Protein 8QU9 (pdb70)

Radius of gyration: 18.29 Å; Cα contacts (8 Å, |Δi|>4): 223; chains: 2; bounding box: 45×41×49 Å

Sequence (188 aa):
TSQVRQNYHQDSEAAINRQINLELYASYVYLSMSYYFDRDDVALKNFAKYFLHQSHEEREHAEKLMKLQNQRGGRIFLQDIKKPDCDDWESGLNAMECALHLEKNVNQSLLELHKLATDKNDPHLCDFIETHYLNEQVKAIKELGDHVTNLRKMGAPESGLAEYLFDKHTLGDSFQVIKNSPLSEWLI

Organism: Homo sapiens (NCBI:txid9606)

Foldseek 3Di:
DFPQADLADPVLLVLLLVLLLLLLLLLLLLQLQLVLCVDPVNVLNLSNVVSNVVSVVSNVVSVVSVVVCVNNPHDHDHDDNDHDPDNHAPHSLSSLVVNLVSLVVSLVSLVVSLVVCVVSVNVVSNVVCVPPPNVVSVVSNVVSVVLNVQQVVVPPPVDPVSRRVCSPPPSD/DVVVVVVVDDVVVVDD

Secondary structure (DSSP, 8-state):
--TT--S--HHHHHHHHHHHHHHHHHHHHHHHHHTTTTSTTT--HHHHHHHHHHHHHHHHHHHHHHHHHHHTT--------PPPS-S--SSHHHHHHHHHHHHHHHHHHHHHHHHHHHHTT-HHHHHHHIIIIIHHHHHHHHHHHHHHHHHHHHTTTT-HHHHHHIIIII--/-HHHHHHTS-GGGS--

GO terms:
  GO:0044754 autolysosome (C, IDA)
  GO:0005506 iron ion binding (F, TAS)
  GO:0070288 ferritin complex (C, TAS)
  GO:0006879 intracellular iron ion homeostasis (P, TAS)
  GO:0005515 protein binding (F, IPI)
  GO:1904724 tertiary granule lumen (C, TAS)
  GO:1904813 ficolin-1-rich granule lumen (C, TAS)
  GO:0005576 extracellular region (C, TAS)
  GO:0005829 cytosol (C, TAS)
  GO:0042802 identical protein binding (F, IPI)
  GO:0005829 cytosol (C, IDA)
  GO:0140315 iron ion sequestering activity (F, IDA)
  GO:0044754 autolysosome (C, IPI)
  GO:0048147 negative regulation of fibroblast proliferation (P, IDA)
  GO:0005737 cytoplasm (C, EXP)
  GO:0005764 lysosome (C, EXP)
  GO:0008198 ferrous iron binding (F, IMP)
  GO:0070062 extracellular exosome (C, HDA)
  GO:0005634 nucleus (C, HDA)
  GO:0004322 ferroxidase activity (F, IMP)

B-factor: mean 35.78, std 10.35, range [15.33, 87.11]

Solvent-accessible surface area: 9942 Å² total; per-residue (Å²): 177,25,178,86,67,148,87,17,88,110,43,0,11,0,6,0,1,48,6,1,8,3,2,40,6,0,14,90,11,1,70,36,0,3,129,22,0,71,100,138,100,35,60,20,116,31,0,11,110,26,0,57,108,24,8,85,60,5,88,92,21,1,88,65,0,50,131,3,0,82,100,23,2,0,124,48,62,103,77,121,77,79,145,16,78,46,127,72,5,135,20,1,11,37,0,0,54,44,0,40,123,14,4,120,29,2,25,82,6,1,82,72,6,38,134,36,0,71,83,69,113,3,96,94,0,18,85,22,0,77,72,70,1,38,81,39,2,93,146,23,32,128,76,5,26,58,20,4,57,65,0,141,160,84,32,8,76,167,37,56,118,4,13,110,65,0,2,92,143,63,16,69,136,12,9,65,84,7,26,112,16,80,47,94,92,4,50,141

InterPro domains:
  IPR001519 Ferritin [PTHR11431] (5-179)
  IPR008331 Ferritin/DPS domain [PF00210] (19-159)
  IPR009040 Ferritin-like diiron domain [PS50905] (11-160)
  IPR009078 Ferritin-like superfamily [SSF47240] (2-177)
  IPR012347 Ferritin-like [G3DSA:1.20.1260.10] (1-183)
  IPR014034 Ferritin, conserved site [PS00204] (127-147)
  IPR014034 Ferritin, conserved site [PS00540] (62-80)

Nearest PDB structures (foldseek):
  8qu9-assembly1_A  TM=1.006E+00  e=7.090E-25  Homo sapiens
  6wyh-assembly1_D-5  TM=1.002E+00  e=4.559E-24  Homo sapiens
  6wyh-assembly1_D-2  TM=1.002E+00  e=7.439E-24  Homo sapiens
  2iu2-assembly1_A  TM=1.002E+00  e=1.275E-23  Homo sapiens
  8j9l-assembly1_L-2  TM=9.991E-01  e=1.710E-23  Homo sapiens

Structure (mmCIF, N/CA/C/O backbone):
data_8QU9
#
_entry.id   8QU9
#
_cell.length_a   1.00
_cell.length_b   1.00
_cell.length_c   1.00
_cell.angle_alpha   90.00
_cell.angle_beta   90.00
_cell.angle_gamma   90.00
#
_symmetry.space_group_name_H-M   'P 1'
#
loop_
_entity.id
_entity.type
_entity.pdbx_description
1 polymer 'Ferritin heavy chain'
2 polymer 'NCOA4 (Nuclear Receptor Coactivator 4)'
3 non-polymer 'FE (III) ION'
4 water water
#
loop_
_atom_site.group_PDB
_atom_site.id
_atom_site.type_symbol
_atom_site.label_atom_id
_atom_site.label_alt_id
_atom_site.label_comp_id
_atom_site.label_asym_id
_atom_site.label_entity_id
_atom_site.label_seq_id
_atom_site.pdbx_PDB_ins_code
_atom_site.Cartn_x
_atom_site.Cartn_y
_atom_site.Cartn_z
_atom_site.occupancy
_atom_site.B_iso_or_equiv
_atom_site.auth_seq_id
_atom_site.auth_comp_id
_atom_site.auth_asym_id
_atom_site.auth_atom_id
_atom_site.pdbx_PDB_model_num
ATOM 1 N N . THR A 1 1 ? 93.390 89.420 168.462 1.00 43.69 6 THR A N 1
ATOM 2 C CA . THR A 1 1 ? 94.510 90.039 169.162 1.00 51.99 6 THR A CA 1
ATOM 3 C C . THR A 1 1 ? 95.127 91.152 168.322 1.00 50.81 6 THR A C 1
ATOM 4 O O . THR A 1 1 ? 95.489 92.207 168.843 1.00 48.66 6 THR A O 1
ATOM 8 N N . SER A 1 2 ? 95.241 90.911 167.019 1.00 40.33 7 SER A N 1
ATOM 9 C CA . SER A 1 2 ? 95.763 91.926 166.116 1.00 38.49 7 SER A CA 1
ATOM 10 C C . SER A 1 2 ? 94.727 93.022 165.903 1.00 37.92 7 SER A C 1
ATOM 11 O O . SER A 1 2 ? 93.520 92.768 165.912 1.00 37.91 7 SER A O 1
ATOM 14 N N . GLN A 1 3 ? 95.206 94.254 165.717 1.00 36.64 8 GLN A N 1
ATOM 15 C CA . GLN A 1 3 ? 94.290 95.381 165.567 1.00 30.91 8 GLN A CA 1
ATOM 16 C C . GLN A 1 3 ? 93.539 95.331 164.243 1.00 28.74 8 GLN A C 1
ATOM 17 O O . GLN A 1 3 ? 92.463 95.926 164.122 1.00 34.03 8 GLN A O 1
ATOM 23 N N . VAL A 1 4 ? 94.083 94.635 163.245 1.00 26.67 9 VAL A N 1
ATOM 24 C CA . VAL A 1 4 ? 93.465 94.559 161.928 1.00 28.46 9 VAL A CA 1
ATOM 25 C C . VAL A 1 4 ? 92.750 93.231 161.709 1.00 33.23 9 VAL A C 1
ATOM 26 O O . VAL A 1 4 ? 92.254 92.974 160.609 1.00 37.97 9 VAL A O 1
ATOM 30 N N . ARG A 1 5 ? 92.675 92.384 162.732 1.00 32.17 10 ARG A N 1
ATOM 31 C CA . ARG A 1 5 ? 92.067 91.065 162.600 1.00 33.25 10 ARG A CA 1
ATOM 32 C C . ARG A 1 5 ? 90.552 91.207 162.671 1.00 38.57 10 ARG A C 1
ATOM 33 O O . ARG A 1 5 ? 90.017 91.790 163.620 1.00 38.20 10 ARG A O 1
ATOM 41 N N . GLN A 1 6 ? 89.863 90.673 161.666 1.00 38.40 11 GLN A N 1
ATOM 42 C CA . GLN A 1 6 ? 88.410 90.690 161.609 1.00 31.35 11 GLN A CA 1
ATOM 43 C C . GLN A 1 6 ? 87.943 89.523 160.757 1.00 35.81 11 GLN A C 1
ATOM 44 O O . GLN A 1 6 ? 88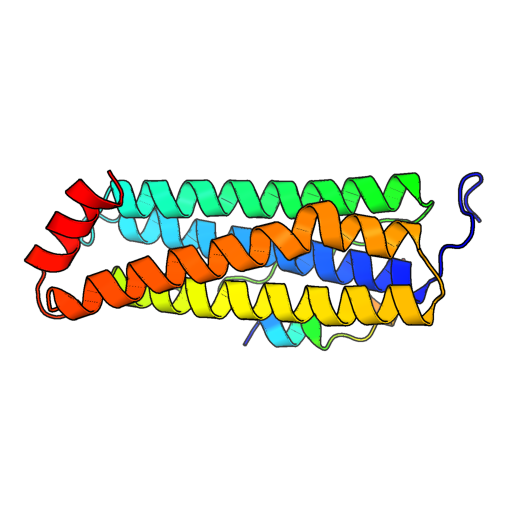.367 89.392 159.605 1.00 37.42 11 GLN A O 1
ATOM 50 N N . ASN A 1 7 ? 87.069 88.686 161.321 1.00 29.99 12 ASN A N 1
ATOM 51 C CA . ASN A 1 7 ? 86.540 87.511 160.628 1.00 28.28 12 ASN A CA 1
ATOM 52 C C . ASN A 1 7 ? 87.666 86.609 160.130 1.00 34.21 12 ASN A C 1
ATOM 53 O O . ASN A 1 7 ? 87.712 86.230 158.959 1.00 34.68 12 ASN A O 1
ATOM 58 N N . TYR A 1 8 ? 88.584 86.261 161.026 1.00 36.73 13 TYR A N 1
ATOM 59 C CA . TYR A 1 8 ? 89.726 85.421 160.696 1.00 29.00 13 TYR A CA 1
ATOM 60 C C . TYR A 1 8 ? 89.874 84.354 161.768 1.00 31.62 13 TYR A C 1
ATOM 61 O O . TYR A 1 8 ? 90.235 84.660 162.909 1.00 34.46 13 TYR A O 1
ATOM 70 N N . HIS A 1 9 ? 89.591 83.111 161.401 1.00 38.03 14 HIS A N 1
ATOM 71 C CA . HIS A 1 9 ? 89.605 81.985 162.320 1.00 35.37 14 HIS A CA 1
ATOM 72 C C . HIS A 1 9 ? 91.027 81.489 162.544 1.00 39.33 14 HIS A C 1
ATOM 73 O O . HIS A 1 9 ? 91.909 81.674 161.702 1.00 45.02 14 HIS A O 1
ATOM 80 N N . GLN A 1 10 ? 91.244 80.861 163.703 1.00 43.05 15 GLN A N 1
ATOM 81 C CA . GLN A 1 10 ? 92.527 80.219 163.968 1.00 40.54 15 GLN A CA 1
ATOM 82 C C . GLN A 1 10 ? 92.769 79.055 163.017 1.00 45.81 15 GLN A C 1
ATOM 83 O O . GLN A 1 10 ? 93.907 78.807 162.604 1.00 44.61 15 GLN A O 1
ATOM 89 N N . ASP A 1 11 ? 91.711 78.315 162.676 1.00 39.32 16 ASP A N 1
ATOM 90 C CA . ASP A 1 11 ? 91.853 77.198 161.748 1.00 32.18 16 ASP A CA 1
ATOM 91 C C . ASP A 1 11 ? 92.253 77.681 160.361 1.00 31.39 16 ASP A C 1
ATOM 92 O O . ASP A 1 11 ? 93.052 77.033 159.677 1.00 41.94 16 ASP A O 1
ATOM 97 N N . SER A 1 12 ? 91.696 78.809 159.921 1.00 29.10 17 SER A N 1
ATOM 98 C CA . SER A 1 12 ? 92.122 79.393 158.654 1.00 29.23 17 SER A CA 1
ATOM 99 C C . SER A 1 12 ? 93.549 79.917 158.745 1.00 28.82 17 SER A C 1
ATOM 100 O O . SER A 1 12 ? 94.311 79.833 157.777 1.00 36.73 17 SER A O 1
ATOM 103 N N . GLU A 1 13 ? 93.921 80.472 159.900 1.00 31.60 18 GLU A N 1
ATOM 104 C CA . GLU A 1 13 ? 95.286 80.948 160.095 1.00 33.31 18 GLU A CA 1
ATOM 105 C C . GLU A 1 13 ? 96.284 79.799 160.063 1.00 36.73 18 GLU A C 1
ATOM 106 O O . GLU A 1 13 ? 97.352 79.910 159.450 1.00 35.20 18 GLU A O 1
ATOM 112 N N . ALA A 1 14 ? 95.952 78.683 160.714 1.00 38.29 19 ALA A N 1
ATOM 113 C CA . ALA A 1 14 ? 96.868 77.548 160.754 1.00 34.24 19 ALA A CA 1
ATOM 114 C C . ALA A 1 14 ? 96.942 76.846 159.404 1.00 37.97 19 ALA A C 1
ATOM 115 O O . ALA A 1 14 ? 97.980 76.276 159.050 1.00 40.14 19 ALA A O 1
ATOM 117 N N . ALA A 1 15 ? 95.849 76.871 158.638 1.00 33.23 20 ALA A N 1
ATOM 118 C CA . ALA A 1 15 ? 95.851 76.227 157.330 1.00 24.19 20 ALA A CA 1
ATOM 119 C C . ALA A 1 15 ? 96.693 77.007 156.329 1.00 25.24 20 ALA A C 1
ATOM 120 O O . ALA A 1 15 ? 97.231 76.429 155.379 1.00 31.12 20 ALA A O 1
ATOM 122 N N . ILE A 1 16 ? 96.805 78.324 156.513 1.00 19.64 21 ILE A N 1
ATOM 123 C CA . ILE A 1 16 ? 97.670 79.120 155.646 1.00 21.72 21 ILE A CA 1
ATOM 124 C C . ILE A 1 16 ? 99.134 78.808 155.927 1.00 29.76 21 ILE A C 1
ATOM 125 O O . ILE A 1 16 ? 99.950 78.707 155.004 1.00 34.50 21 ILE A O 1
ATOM 130 N N . ASN A 1 17 ? 99.490 78.645 157.204 1.00 29.76 22 ASN A N 1
ATOM 131 C CA . ASN A 1 17 ? 100.863 78.294 157.555 1.00 27.97 22 ASN A CA 1
ATOM 132 C C . ASN A 1 17 ? 101.259 76.949 156.962 1.00 32.52 22 ASN A C 1
ATOM 133 O O . ASN A 1 17 ? 102.396 76.772 156.509 1.00 31.32 22 ASN A O 1
ATOM 138 N N . ARG A 1 18 ? 100.338 75.984 156.969 1.00 36.80 23 ARG A N 1
ATOM 139 C CA . ARG A 1 18 ? 100.615 74.692 156.353 1.00 26.88 23 ARG A CA 1
ATOM 140 C C . ARG A 1 18 ? 100.807 74.828 154.850 1.00 30.33 23 ARG A C 1
ATOM 141 O O . ARG A 1 18 ? 101.656 74.150 154.261 1.00 39.50 23 ARG A O 1
ATOM 149 N N . GLN A 1 19 ? 100.023 75.696 154.210 1.00 28.74 24 GLN A N 1
ATOM 150 C CA . GLN A 1 19 ? 100.154 75.889 152.771 1.00 20.79 24 GLN A CA 1
ATOM 151 C C . GLN A 1 19 ? 101.475 76.559 152.417 1.00 25.66 24 GLN A C 1
ATOM 152 O O . GLN A 1 19 ? 102.046 76.294 151.355 1.00 36.53 24 GLN A O 1
ATOM 158 N N . ILE A 1 20 ? 101.979 77.431 153.293 1.00 30.91 25 ILE A N 1
ATOM 159 C CA . ILE A 1 20 ? 103.248 78.103 153.023 1.00 25.85 25 ILE A CA 1
ATOM 160 C C . ILE A 1 20 ? 104.381 77.089 152.951 1.00 30.72 25 ILE A C 1
ATOM 161 O O . ILE A 1 20 ? 105.265 77.184 152.091 1.00 40.28 25 ILE A O 1
ATOM 166 N N . ASN A 1 21 ? 104.375 76.101 153.848 1.00 27.26 26 AS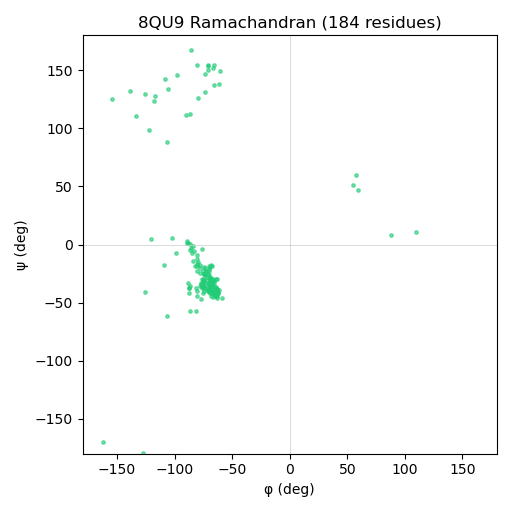N A N 1
ATOM 167 C CA . ASN A 1 21 ? 105.375 75.043 153.780 1.00 20.23 26 ASN A CA 1
ATOM 168 C C . ASN A 1 21 ? 105.209 74.207 152.517 1.00 27.50 26 ASN A C 1
ATOM 169 O O . ASN A 1 21 ? 106.194 73.719 151.953 1.00 39.80 26 ASN A O 1
ATOM 174 N N . LEU A 1 22 ? 103.969 74.040 152.051 1.00 31.14 27 LEU A N 1
ATOM 175 C CA . LEU A 1 22 ? 103.725 73.206 150.879 1.00 22.09 27 LEU A CA 1
ATOM 176 C C . LEU A 1 22 ? 104.238 73.868 149.606 1.00 21.22 27 LEU A C 1
ATOM 177 O O . LEU A 1 22 ? 104.703 73.183 148.689 1.00 33.10 27 LEU A O 1
ATOM 182 N N . GLU A 1 23 ? 104.149 75.198 149.520 1.00 19.60 28 GLU A N 1
ATOM 183 C CA . GLU A 1 23 ? 104.744 75.888 148.380 1.00 24.75 28 GLU A CA 1
ATOM 184 C C . GLU A 1 23 ? 106.257 75.986 148.511 1.00 26.18 28 GLU A C 1
ATOM 185 O O . GLU A 1 23 ? 106.969 75.908 147.505 1.00 35.84 28 GLU A O 1
ATOM 191 N N . LEU A 1 24 ? 106.766 76.165 149.731 1.00 28.58 29 LEU A N 1
ATOM 192 C CA . LEU A 1 24 ? 108.212 76.181 149.929 1.00 28.43 29 LEU A CA 1
ATOM 193 C C . LEU A 1 24 ? 108.817 74.812 149.652 1.00 25.79 29 LEU A C 1
ATOM 194 O O . LEU A 1 24 ? 109.917 74.714 149.097 1.00 28.19 29 LEU A O 1
ATOM 199 N N . TYR A 1 25 ? 108.118 73.744 150.043 1.00 25.44 30 TYR A N 1
ATOM 200 C CA . TYR A 1 25 ? 108.562 72.397 149.703 1.00 22.90 30 TYR A CA 1
ATOM 201 C C . TYR A 1 25 ? 108.532 72.168 148.198 1.00 25.38 30 TYR A C 1
ATOM 202 O O . TYR A 1 25 ? 109.421 71.514 147.644 1.00 25.51 30 TYR A O 1
ATOM 211 N N . ALA A 1 26 ? 107.507 72.692 147.521 1.00 34.23 31 ALA A N 1
ATOM 212 C CA . ALA A 1 26 ? 107.374 72.474 146.085 1.00 28.77 31 ALA A CA 1
ATOM 213 C C . ALA A 1 26 ? 108.505 73.140 145.313 1.00 30.00 31 ALA A C 1
ATOM 214 O O . ALA A 1 26 ? 108.990 72.593 144.317 1.00 37.08 31 ALA A O 1
ATOM 216 N N . SER A 1 27 ? 108.935 74.326 145.750 1.00 21.34 32 SER A N 1
ATOM 217 C CA . SER A 1 27 ? 110.034 75.003 145.070 1.00 24.81 32 SER A CA 1
ATOM 218 C C . SER A 1 27 ? 111.357 74.294 145.325 1.00 25.28 32 SER A C 1
ATOM 219 O O . SER A 1 27 ? 112.288 74.393 144.519 1.00 27.63 32 SER A O 1
ATOM 222 N N . TYR A 1 28 ? 111.459 73.575 146.445 1.00 24.78 33 TYR A N 1
ATOM 223 C CA . TYR A 1 28 ? 112.658 72.795 146.728 1.00 18.56 33 TYR A CA 1
ATOM 224 C C . TYR A 1 28 ? 112.763 71.593 145.797 1.00 28.07 33 TYR A C 1
ATOM 225 O O . TYR A 1 28 ? 113.863 71.215 145.380 1.00 30.77 33 TYR A O 1
ATOM 234 N N . VAL A 1 29 ? 111.627 70.979 145.461 1.00 30.56 34 VAL A N 1
ATOM 235 C CA . VAL A 1 29 ? 111.633 69.851 144.536 1.00 18.56 34 VAL A CA 1
ATOM 236 C C . VAL A 1 29 ? 111.960 70.326 143.128 1.00 16.13 34 VAL A C 1
ATOM 237 O O . VAL A 1 29 ? 112.687 69.660 142.383 1.00 33.34 34 VAL A O 1
ATOM 241 N N . TYR A 1 30 ? 111.425 71.484 142.741 1.00 19.45 35 TYR A N 1
ATOM 242 C CA . TYR A 1 30 ? 111.734 72.039 141.429 1.00 18.21 35 TYR A CA 1
ATOM 243 C C . TYR A 1 30 ? 113.180 72.504 141.345 1.00 21.80 35 TYR A C 1
ATOM 244 O O . TYR A 1 30 ? 113.763 72.516 140.257 1.00 30.90 35 TYR A O 1
ATOM 253 N N . LEU A 1 31 ? 113.770 72.903 142.473 1.00 23.87 36 LEU A N 1
ATOM 254 C CA . LEU A 1 31 ? 115.188 73.245 142.486 1.00 19.08 36 LEU A CA 1
ATOM 255 C C . LEU A 1 31 ? 116.051 72.007 142.292 1.00 24.87 36 LEU A C 1
ATOM 256 O O . LEU A 1 31 ? 117.089 72.062 141.625 1.00 32.97 36 LEU A O 1
ATOM 261 N N . SER A 1 32 ? 115.636 70.878 142.866 1.00 23.93 37 SER A N 1
ATOM 262 C CA . SER A 1 32 ? 116.390 69.644 142.688 1.00 18.20 37 SER A CA 1
ATOM 263 C C . SER A 1 32 ? 116.159 69.056 141.304 1.00 24.14 37 SER A C 1
ATOM 264 O O . SER A 1 32 ? 116.983 68.283 140.804 1.00 37.50 37 SER A O 1
ATOM 267 N N . MET A 1 33 ? 115.044 69.413 140.666 1.00 26.48 38 MET A N 1
ATOM 268 C CA . MET A 1 33 ? 114.786 68.951 139.307 1.00 20.25 38 MET A CA 1
ATOM 269 C C . MET A 1 33 ? 115.642 69.711 138.305 1.00 28.41 38 MET A C 1
ATOM 270 O O . MET A 1 33 ? 116.192 69.124 137.367 1.00 35.31 38 MET A O 1
ATOM 275 N N . SER A 1 34 ? 115.762 71.026 138.490 1.00 24.15 39 SER A N 1
ATOM 276 C CA . SER A 1 34 ? 116.463 71.862 137.525 1.00 22.25 39 SER A CA 1
ATOM 277 C C . SER A 1 34 ? 117.935 71.482 137.427 1.00 26.37 39 SER A C 1
ATOM 278 O O . SER A 1 34 ? 118.493 71.381 136.331 1.00 32.91 39 SER A O 1
ATOM 281 N N . TYR A 1 35 ? 118.580 71.259 138.571 1.00 26.90 40 TYR A N 1
ATOM 282 C CA . TYR A 1 35 ? 120.013 71.002 138.553 1.00 21.05 40 TYR A CA 1
ATOM 283 C C . TYR A 1 35 ? 120.338 69.535 138.321 1.00 26.14 40 TYR A C 1
ATOM 284 O O . TYR A 1 35 ? 121.517 69.183 138.231 1.00 33.47 40 TYR A O 1
ATOM 293 N N . TYR A 1 36 ? 119.325 68.673 138.222 1.00 29.47 41 TYR A N 1
ATOM 294 C CA . TYR A 1 36 ? 119.566 67.325 137.723 1.00 27.67 41 TYR A CA 1
ATOM 295 C C . TYR A 1 36 ? 119.785 67.334 136.217 1.00 26.00 41 TYR A C 1
ATOM 296 O O . TYR A 1 36 ? 120.604 66.570 135.695 1.00 30.99 41 TYR A O 1
ATOM 305 N N . PHE A 1 37 ? 119.062 68.197 135.503 1.00 22.39 42 PHE A N 1
ATOM 306 C CA . PHE A 1 37 ? 119.203 68.265 134.054 1.00 21.40 42 PHE A CA 1
ATOM 307 C C . PHE A 1 37 ? 120.379 69.144 133.653 1.00 25.67 42 PHE A C 1
ATOM 308 O O . PHE A 1 37 ? 120.713 69.231 132.467 1.00 32.87 42 PHE A O 1
ATOM 316 N N . ASP A 1 38 ? 121.012 69.800 134.627 1.00 32.07 43 ASP A N 1
ATOM 317 C CA . ASP A 1 38 ? 122.248 70.526 134.364 1.00 29.42 43 ASP A CA 1
ATOM 318 C C . ASP A 1 38 ? 123.461 69.606 134.432 1.00 31.44 43 ASP A C 1
ATOM 319 O O . ASP A 1 38 ? 124.575 70.023 134.101 1.00 38.63 43 ASP A O 1
ATOM 324 N N . ARG A 1 39 ? 123.265 68.357 134.851 1.00 24.05 44 ARG A N 1
ATOM 325 C CA . ARG A 1 39 ? 124.374 67.426 135.002 1.00 22.30 44 ARG A CA 1
ATOM 326 C C . ARG A 1 39 ? 124.980 67.088 133.646 1.00 33.41 44 ARG A C 1
ATOM 327 O O . ARG A 1 39 ? 124.304 67.136 132.616 1.00 42.71 44 ARG A O 1
ATOM 335 N N . ASP A 1 40 ? 126.272 66.752 133.652 1.00 34.99 45 ASP A N 1
ATOM 336 C CA . ASP A 1 40 ? 126.968 66.479 132.398 1.00 31.16 45 ASP A CA 1
ATOM 337 C C . ASP A 1 40 ? 126.445 65.221 131.721 1.00 34.93 45 ASP A C 1
ATOM 338 O O . ASP A 1 40 ? 126.459 65.131 130.490 1.00 44.38 45 ASP A O 1
ATOM 343 N N . ASP A 1 41 ? 125.985 64.240 132.501 1.00 31.32 46 ASP A N 1
ATOM 344 C CA . ASP A 1 41 ? 125.491 62.999 131.911 1.00 27.74 46 ASP A CA 1
ATOM 345 C C . ASP A 1 41 ? 124.019 63.113 131.535 1.00 29.25 46 ASP A C 1
ATOM 346 O O . ASP A 1 41 ? 123.443 62.184 130.958 1.00 39.17 46 ASP A O 1
ATOM 351 N N . VAL A 1 42 ? 123.388 64.239 131.865 1.00 24.33 47 VAL A N 1
ATOM 352 C CA . VAL A 1 42 ? 122.025 64.489 131.407 1.00 28.10 47 VAL A CA 1
ATOM 353 C C . VAL A 1 42 ? 122.025 65.549 130.312 1.00 29.31 47 VAL A C 1
ATOM 354 O O . VAL A 1 42 ? 121.620 65.290 129.174 1.00 33.88 47 VAL A O 1
ATOM 358 N N . ALA A 1 43 ? 122.477 66.758 130.648 1.00 26.94 48 ALA A N 1
ATOM 359 C CA . ALA A 1 43 ? 122.733 67.820 129.675 1.00 27.48 48 ALA A CA 1
ATOM 360 C C . ALA A 1 43 ? 121.495 68.159 128.847 1.00 32.25 48 ALA A C 1
ATOM 361 O O . ALA A 1 43 ? 121.495 68.053 127.620 1.00 39.48 48 ALA A O 1
ATOM 363 N N . LEU A 1 44 ? 120.433 68.585 129.521 1.00 27.93 49 LEU A N 1
ATOM 364 C CA . LEU A 1 44 ? 119.230 69.093 128.864 1.00 26.14 49 LEU A CA 1
ATOM 365 C C . LEU A 1 44 ? 119.011 70.511 129.386 1.00 23.47 49 LEU A C 1
ATOM 366 O O . LEU A 1 44 ? 118.470 70.711 130.473 1.00 31.63 49 LEU A O 1
ATOM 371 N N . LYS A 1 45 ? 119.441 71.498 128.597 1.00 21.60 50 LYS A N 1
ATOM 372 C CA . LYS A 1 45 ? 119.475 72.877 129.077 1.00 25.26 50 LYS A CA 1
ATOM 373 C C . LYS A 1 45 ? 118.076 73.452 129.260 1.00 33.99 50 LYS A C 1
ATOM 374 O O . LYS A 1 45 ? 117.813 74.149 130.247 1.00 35.46 50 LYS A O 1
ATOM 380 N N . ASN A 1 46 ? 117.164 73.190 128.319 1.00 33.36 51 ASN A N 1
ATOM 381 C CA . ASN A 1 46 ? 115.842 73.801 128.415 1.00 23.84 51 ASN A CA 1
ATOM 382 C C . ASN A 1 46 ? 114.949 73.052 129.394 1.00 26.02 51 ASN A C 1
ATOM 383 O O . ASN A 1 46 ? 113.938 73.597 129.849 1.00 29.72 51 ASN A O 1
ATOM 388 N N . PHE A 1 47 ? 115.299 71.808 129.727 1.00 24.12 52 PHE A N 1
ATOM 389 C CA . PHE A 1 47 ? 114.638 71.130 130.836 1.00 17.32 52 PHE A CA 1
ATOM 390 C C . PHE A 1 47 ? 115.055 71.742 132.164 1.00 25.39 52 PHE A C 1
ATOM 391 O O . PHE A 1 47 ? 114.234 71.900 133.073 1.00 37.05 52 PHE A O 1
ATOM 399 N N . ALA A 1 48 ? 116.336 72.090 132.292 1.00 25.95 53 ALA A N 1
ATOM 400 C CA . ALA A 1 48 ? 116.818 72.745 133.502 1.00 15.54 53 ALA A CA 1
ATOM 401 C C . ALA A 1 48 ? 116.243 74.149 133.626 1.00 22.58 53 ALA A C 1
ATOM 402 O O . ALA A 1 48 ? 115.914 74.604 134.726 1.00 30.64 53 ALA A O 1
ATOM 404 N N . LYS A 1 49 ? 116.122 74.854 132.501 1.00 28.51 54 LYS A N 1
ATOM 405 C CA . LYS A 1 49 ? 115.547 76.194 132.526 1.00 25.17 54 LYS A CA 1
ATOM 406 C C . LYS A 1 49 ? 114.062 76.148 132.858 1.00 28.91 54 LYS A C 1
ATOM 407 O O . LYS A 1 49 ? 113.540 77.045 133.529 1.00 29.25 54 LYS A O 1
ATOM 413 N N . TYR A 1 50 ? 113.364 75.108 132.397 1.00 32.87 55 TYR A N 1
ATOM 414 C CA . TYR A 1 50 ? 111.932 75.007 132.654 1.00 24.63 55 TYR A CA 1
ATOM 415 C C . TYR A 1 50 ? 111.651 74.764 134.131 1.00 22.07 55 TYR A C 1
ATOM 416 O O . TYR A 1 50 ? 110.754 75.386 134.709 1.00 27.30 55 TYR A O 1
ATOM 425 N N . PHE A 1 51 ? 112.409 73.864 134.760 1.00 20.28 56 PHE A N 1
ATOM 426 C CA . PHE A 1 51 ? 112.197 73.574 136.173 1.00 18.79 56 PHE A CA 1
ATOM 427 C C . PHE A 1 51 ? 112.784 74.651 137.076 1.00 23.12 56 PHE A C 1
ATOM 428 O O . PHE A 1 51 ? 112.384 74.760 138.239 1.00 26.61 56 PHE A O 1
ATOM 436 N N . LEU A 1 52 ? 113.731 75.443 136.573 1.00 26.11 57 LEU A N 1
ATOM 437 C CA . LEU A 1 52 ? 114.212 76.583 137.344 1.00 24.95 57 LEU A CA 1
ATOM 438 C C . LEU A 1 52 ? 113.144 77.662 137.448 1.00 30.93 57 LEU A C 1
ATOM 439 O O . LEU A 1 52 ? 113.011 78.314 138.489 1.00 36.49 57 LEU A O 1
ATOM 444 N N . HIS A 1 53 ? 112.385 77.877 136.371 1.00 31.24 58 HIS A N 1
ATOM 445 C CA . HIS A 1 53 ? 111.276 78.822 136.425 1.00 30.76 58 HIS A CA 1
ATOM 446 C C . HIS A 1 53 ? 110.184 78.336 137.368 1.00 31.12 58 HIS A C 1
ATOM 447 O O . HIS A 1 53 ? 109.561 79.136 138.073 1.00 38.95 58 HIS A O 1
ATOM 454 N N . GLN A 1 54 ? 109.927 77.028 137.383 1.00 27.57 59 GLN A N 1
ATOM 455 C CA . GLN A 1 54 ? 108.934 76.480 138.299 1.00 23.68 59 GLN A CA 1
ATOM 456 C C . GLN A 1 54 ? 109.375 76.641 139.747 1.00 29.43 59 GLN A C 1
ATOM 457 O O . GLN A 1 54 ? 108.540 76.779 140.646 1.00 27.91 59 GLN A O 1
ATOM 463 N N . SER A 1 55 ? 110.686 76.612 139.994 1.00 34.79 60 SER A N 1
ATOM 464 C CA . SER A 1 55 ? 111.191 76.790 141.352 1.00 19.69 60 SER A CA 1
ATOM 465 C C . SER A 1 55 ? 110.930 78.200 141.864 1.00 25.28 60 SER A C 1
ATOM 466 O O . SER A 1 55 ? 110.544 78.384 143.023 1.00 30.82 60 SER A O 1
ATOM 469 N N . HIS A 1 56 ? 111.135 79.211 141.017 1.00 26.63 61 HIS A N 1
ATOM 470 C CA . HIS A 1 56 ? 110.934 80.587 141.457 1.00 28.29 61 HIS A CA 1
ATOM 471 C C . HIS A 1 56 ? 109.461 80.969 141.430 1.00 35.84 61 HIS A C 1
ATOM 472 O O . HIS A 1 56 ? 109.080 82.035 141.923 1.00 35.41 61 HIS A O 1
ATOM 479 N N . GLU A 1 57 ? 108.616 80.111 140.858 1.00 43.54 62 GLU A N 1
ATOM 480 C CA . GLU A 1 57 ? 107.185 80.391 140.850 1.00 30.05 62 GLU A CA 1
ATOM 481 C C . GLU A 1 57 ? 106.522 79.893 142.125 1.00 32.68 62 GLU A C 1
ATOM 482 O O . GLU A 1 57 ? 105.591 80.523 142.636 1.00 43.00 62 GLU A O 1
ATOM 488 N N . GLU A 1 58 ? 106.986 78.758 142.654 1.00 30.27 63 GLU A N 1
ATOM 489 C CA . GLU A 1 58 ? 106.436 78.253 143.906 1.00 23.37 63 GLU A CA 1
ATOM 490 C C . GLU A 1 58 ? 106.938 79.065 145.089 1.00 26.98 63 GLU A C 1
ATOM 491 O O . GLU A 1 58 ? 106.348 79.028 146.174 1.00 32.03 63 GLU A O 1
ATOM 497 N N . ARG A 1 59 ? 108.040 79.793 144.904 1.00 33.63 64 ARG A N 1
ATOM 498 C CA . ARG A 1 59 ? 108.530 80.673 145.958 1.00 34.98 64 ARG A CA 1
ATOM 499 C C . ARG A 1 59 ? 107.660 81.917 146.076 1.00 35.54 64 ARG A C 1
ATOM 500 O O . ARG A 1 59 ? 107.410 82.407 147.183 1.00 44.52 64 ARG A O 1
ATOM 508 N N . GLU A 1 60 ? 107.182 82.438 144.944 1.00 31.82 65 GLU A N 1
ATOM 509 C CA . GLU A 1 60 ? 106.298 83.599 144.979 1.00 31.04 65 GLU A CA 1
ATOM 510 C C . GLU A 1 60 ? 104.899 83.216 145.441 1.00 33.11 65 GLU A C 1
ATOM 511 O O . GLU A 1 60 ? 104.158 84.057 145.959 1.00 37.94 65 GLU A O 1
ATOM 517 N N . HIS A 1 61 ? 104.511 81.954 145.251 1.00 30.38 66 HIS A N 1
ATOM 518 C CA . HIS A 1 61 ? 103.240 81.496 145.799 1.00 30.73 66 HIS A CA 1
ATOM 519 C C . HIS A 1 61 ? 103.312 81.388 147.316 1.00 36.35 66 HIS A C 1
ATOM 520 O O . HIS A 1 61 ? 102.317 81.620 148.012 1.00 35.69 66 HIS A O 1
ATOM 527 N N . ALA A 1 62 ? 104.482 81.031 147.847 1.00 34.67 67 ALA A N 1
ATOM 528 C CA . ALA A 1 62 ? 104.657 80.994 149.294 1.00 31.62 67 ALA A CA 1
ATOM 529 C C . ALA A 1 62 ? 104.802 82.397 149.867 1.00 29.16 67 ALA A C 1
ATOM 530 O O . ALA A 1 62 ? 104.422 82.647 151.016 1.00 35.40 67 ALA A O 1
ATOM 532 N N . GLU A 1 63 ? 105.353 83.324 149.083 1.00 24.84 68 GLU A N 1
ATOM 533 C CA . GLU A 1 63 ? 105.515 84.695 149.554 1.00 25.82 68 GLU A CA 1
ATOM 534 C C . GLU A 1 63 ? 104.188 85.441 149.546 1.00 32.15 68 GLU A C 1
ATOM 535 O O . GLU A 1 63 ? 103.969 86.344 150.361 1.00 28.48 68 GLU A O 1
ATOM 541 N N . LYS A 1 64 ? 103.292 85.081 148.625 1.00 38.69 69 LYS A N 1
ATOM 542 C CA . LYS A 1 64 ? 101.982 85.721 148.575 1.00 28.58 69 LYS A CA 1
ATOM 543 C C . LYS A 1 64 ? 101.082 85.224 149.699 1.00 25.77 69 LYS A C 1
ATOM 544 O O . LYS A 1 64 ? 100.213 85.960 150.180 1.00 30.83 69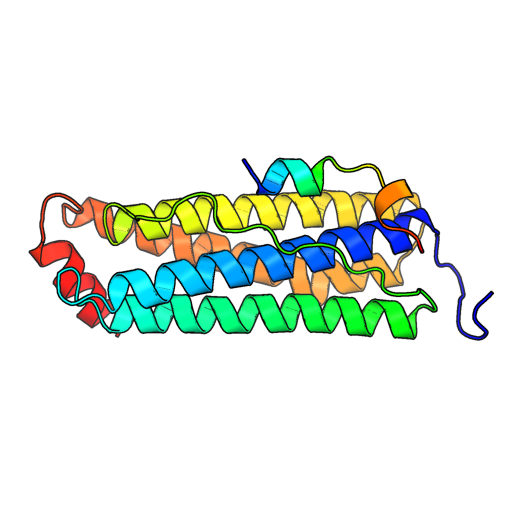 LYS A O 1
ATOM 550 N N . LEU A 1 65 ? 101.263 83.972 150.123 1.00 23.70 70 LEU A N 1
ATOM 551 C CA . LEU A 1 65 ? 100.530 83.479 151.283 1.00 22.52 70 LEU A CA 1
ATOM 552 C C . LEU A 1 65 ? 101.094 84.062 152.570 1.00 25.98 70 LEU A C 1
ATOM 553 O O . LEU A 1 65 ? 100.359 84.277 153.539 1.00 32.81 70 LEU A O 1
ATOM 558 N N . MET A 1 66 ? 102.403 84.318 152.600 1.00 27.45 71 MET A N 1
ATOM 559 C CA . MET A 1 66 ? 103.003 84.982 153.750 1.00 26.12 71 MET A CA 1
ATOM 560 C C . MET A 1 66 ? 102.522 86.422 153.855 1.00 28.72 71 MET A C 1
ATOM 561 O O . MET A 1 66 ? 102.356 86.952 154.958 1.00 34.19 71 MET A O 1
ATOM 566 N N . LYS A 1 67 ? 102.282 87.062 152.710 1.00 22.39 72 LYS A N 1
ATOM 567 C CA . LYS A 1 67 ? 101.782 88.430 152.705 1.00 18.33 72 LYS A CA 1
ATOM 568 C C . LYS A 1 67 ? 100.304 88.476 153.066 1.00 26.73 72 LYS A C 1
ATOM 569 O O . LYS A 1 67 ? 99.848 89.415 153.726 1.00 34.85 72 LYS A O 1
ATOM 575 N N . LEU A 1 68 ? 99.541 87.462 152.652 1.00 30.73 73 LEU A N 1
ATOM 576 C CA . LEU A 1 68 ? 98.116 87.433 152.959 1.00 21.61 73 LEU A CA 1
ATOM 577 C C . LEU A 1 68 ? 97.882 87.207 154.446 1.00 22.36 73 LEU A C 1
ATOM 578 O O . LEU A 1 68 ? 96.889 87.683 155.005 1.00 38.45 73 LEU A O 1
ATOM 583 N N . GLN A 1 69 ? 98.787 86.480 155.104 1.00 21.21 74 GLN A N 1
ATOM 584 C CA . GLN A 1 69 ? 98.628 86.221 156.530 1.00 23.41 74 GLN A CA 1
ATOM 585 C C . GLN A 1 69 ? 98.813 87.495 157.345 1.00 30.38 74 GLN A C 1
ATOM 586 O O . GLN A 1 69 ? 98.229 87.642 158.424 1.00 36.02 74 GLN A O 1
ATOM 592 N N . ASN A 1 70 ? 99.613 88.436 156.838 1.00 29.96 75 ASN A N 1
ATOM 593 C CA . ASN A 1 70 ? 99.858 89.673 157.573 1.00 31.61 75 ASN A CA 1
ATOM 594 C C . ASN A 1 70 ? 98.689 90.643 157.447 1.00 37.23 75 ASN A C 1
ATOM 595 O O . ASN A 1 70 ? 98.374 91.368 158.397 1.00 40.35 75 ASN A O 1
ATOM 600 N N . GLN A 1 71 ? 98.036 90.678 156.281 1.00 26.97 76 GLN A N 1
ATOM 601 C CA . GLN A 1 71 ? 96.911 91.592 156.099 1.00 20.84 76 GLN A CA 1
ATOM 602 C C . GLN A 1 71 ? 95.708 91.166 156.925 1.00 27.81 76 GLN A C 1
ATOM 603 O O . GLN A 1 71 ? 94.937 92.011 157.394 1.00 36.84 76 GLN A O 1
ATOM 609 N N . ARG A 1 72 ? 95.526 89.863 157.112 1.00 21.21 77 ARG A N 1
ATOM 610 C CA . ARG A 1 72 ? 94.386 89.353 157.858 1.00 26.64 77 ARG A CA 1
ATOM 611 C C . ARG A 1 72 ? 94.620 89.351 159.360 1.00 29.61 77 ARG A C 1
ATOM 612 O O . ARG A 1 72 ? 93.715 88.974 160.110 1.00 40.98 77 ARG A O 1
ATOM 620 N N . GLY A 1 73 ? 95.798 89.766 159.814 1.00 18.57 78 GLY A N 1
ATOM 621 C CA . GLY A 1 73 ? 96.112 89.791 161.223 1.00 27.46 78 GLY A CA 1
ATOM 622 C C . GLY A 1 73 ? 96.683 88.508 161.778 1.00 30.39 78 GLY A C 1
ATOM 623 O O . GLY A 1 73 ? 96.835 88.396 163.001 1.00 34.03 78 GLY A O 1
ATOM 624 N N . GLY A 1 74 ? 96.999 87.536 160.928 1.00 31.29 79 GLY A N 1
ATOM 625 C CA . GLY A 1 74 ? 97.586 86.307 161.410 1.00 32.70 79 GLY A CA 1
ATOM 626 C C . GLY A 1 74 ? 99.092 86.404 161.544 1.00 31.38 79 GLY A C 1
ATOM 627 O O . GLY A 1 74 ? 99.735 87.328 161.049 1.00 36.54 79 GLY A O 1
ATOM 628 N N . ARG A 1 75 ? 99.665 85.416 162.222 1.00 28.86 80 ARG A N 1
ATOM 629 C CA . ARG A 1 75 ? 101.093 85.380 162.504 1.00 29.12 80 ARG A CA 1
ATOM 630 C C . ARG A 1 75 ? 101.719 84.172 161.823 1.00 33.49 80 ARG A C 1
ATOM 631 O O . ARG A 1 75 ? 101.251 83.043 161.998 1.00 37.72 80 ARG A O 1
ATOM 639 N N . ILE A 1 76 ? 102.781 84.414 161.054 1.00 32.39 81 ILE A N 1
ATOM 640 C CA . ILE A 1 76 ? 103.418 83.353 160.284 1.00 28.84 81 ILE A CA 1
ATOM 641 C C . ILE A 1 76 ? 104.207 82.438 161.208 1.00 32.84 81 ILE A C 1
ATOM 642 O O . ILE A 1 76 ? 104.998 82.897 162.041 1.00 36.41 81 ILE A O 1
ATOM 647 N N . PHE A 1 77 ? 103.998 81.135 161.056 1.00 32.23 82 PHE A N 1
ATOM 648 C CA . PHE A 1 77 ? 104.764 80.113 161.753 1.00 29.10 82 PHE A CA 1
ATOM 649 C C . PHE A 1 77 ? 105.493 79.272 160.716 1.00 34.37 82 PHE A C 1
ATOM 650 O O . PHE A 1 77 ? 104.863 78.703 159.820 1.00 40.47 82 PHE A O 1
ATOM 658 N N . LEU A 1 78 ? 106.815 79.197 160.835 1.00 37.80 83 LEU A N 1
ATOM 659 C CA . LEU A 1 78 ? 107.658 78.535 159.851 1.00 38.07 83 LEU A CA 1
ATOM 660 C C . LEU A 1 78 ? 108.196 77.226 160.410 1.00 40.43 83 LEU A C 1
ATOM 661 O O . LEU A 1 78 ? 108.531 77.136 161.594 1.00 44.73 83 LEU A O 1
ATOM 666 N N . GLN A 1 79 ? 108.274 76.214 159.551 1.00 39.26 84 GLN A N 1
ATOM 667 C CA . GLN A 1 79 ? 108.801 74.910 159.918 1.00 36.91 84 GLN A CA 1
ATOM 668 C C . GLN A 1 79 ? 109.887 74.503 158.934 1.00 39.14 84 GLN A C 1
ATOM 669 O O . GLN A 1 79 ? 110.227 75.243 158.007 1.00 38.89 84 GLN A O 1
ATOM 675 N N . ASP A 1 80 ? 110.437 73.312 159.159 1.00 40.12 85 ASP A N 1
ATOM 676 C CA . ASP A 1 80 ? 111.456 72.761 158.276 1.00 31.37 85 ASP A CA 1
ATOM 677 C C . ASP A 1 80 ? 110.916 72.573 156.866 1.00 33.21 85 ASP A C 1
ATOM 678 O O . ASP A 1 80 ? 109.783 72.127 156.676 1.00 41.66 85 ASP A O 1
ATOM 683 N N . ILE A 1 81 ? 111.736 72.913 155.879 1.00 23.85 86 ILE A N 1
ATOM 684 C CA . ILE A 1 81 ? 111.450 72.557 154.495 1.00 28.76 86 ILE A CA 1
ATOM 685 C C . ILE A 1 81 ? 112.087 71.203 154.219 1.00 33.58 86 ILE A C 1
ATOM 686 O O . ILE A 1 81 ? 113.315 71.079 154.193 1.00 41.56 86 ILE A O 1
ATOM 691 N N . LYS A 1 82 ? 111.256 70.185 154.020 1.00 31.28 87 LYS A N 1
ATOM 692 C CA . LYS A 1 82 ? 111.766 68.833 153.849 1.00 35.54 87 LYS A CA 1
ATOM 693 C C . LYS A 1 82 ? 112.467 68.683 152.504 1.00 40.96 87 LYS A C 1
ATOM 694 O O . LYS A 1 82 ? 112.140 69.358 151.525 1.00 37.83 87 LYS A O 1
ATOM 700 N N . LYS A 1 83 ? 113.449 67.788 152.468 1.00 39.23 88 LYS A N 1
ATOM 701 C CA . LYS A 1 83 ? 114.174 67.527 151.238 1.00 35.45 88 LYS A CA 1
ATOM 702 C C . LYS A 1 83 ? 113.281 66.788 150.242 1.00 39.38 88 LYS A C 1
ATOM 703 O O . LYS A 1 83 ? 112.342 66.092 150.636 1.00 40.25 88 LYS A O 1
ATOM 709 N N . PRO A 1 84 ? 113.545 66.934 148.943 1.00 41.82 89 PRO A N 1
ATOM 710 C CA . PRO A 1 84 ? 112.741 66.223 147.944 1.00 37.30 89 PRO A CA 1
ATOM 711 C C . PRO A 1 84 ? 112.829 64.714 148.119 1.00 40.92 89 PRO A C 1
ATOM 712 O O . PRO A 1 84 ? 113.836 64.174 148.581 1.00 42.65 89 PRO A O 1
ATOM 716 N N . ASP A 1 85 ? 111.743 64.033 147.747 1.00 49.80 90 ASP A N 1
ATOM 717 C CA . ASP A 1 85 ? 111.644 62.601 148.005 1.00 52.24 90 ASP A CA 1
ATOM 718 C C . ASP A 1 85 ? 112.544 61.795 147.077 1.00 52.60 90 ASP A C 1
ATOM 719 O O . ASP A 1 85 ? 112.877 60.642 147.374 1.00 53.56 90 ASP A O 1
ATOM 724 N N . CYS A 1 86 ? 112.950 62.379 145.955 1.00 57.36 91 CYS A N 1
ATOM 725 C CA . CYS A 1 86 ? 113.792 61.700 144.980 1.00 57.82 91 CYS A CA 1
ATOM 726 C C . CYS A 1 86 ? 115.030 62.538 144.702 1.00 55.75 91 CYS A C 1
ATOM 727 O O . CYS A 1 86 ? 114.924 63.735 144.416 1.00 53.19 91 CYS A O 1
ATOM 730 N N . ASP A 1 87 ? 116.201 61.904 144.785 1.00 61.24 92 ASP A N 1
ATOM 731 C CA . ASP A 1 87 ? 117.447 62.598 144.484 1.00 62.19 92 ASP A CA 1
ATOM 732 C C . ASP A 1 87 ? 117.924 62.313 143.068 1.00 62.72 92 ASP A C 1
ATOM 733 O O . ASP A 1 87 ? 118.896 62.925 142.609 1.00 61.35 92 ASP A O 1
ATOM 738 N N . ASP A 1 88 ? 117.261 61.397 142.369 1.00 55.04 93 ASP A N 1
ATOM 739 C CA . ASP A 1 88 ? 117.561 61.091 140.980 1.00 50.84 93 ASP A CA 1
ATOM 740 C C . ASP A 1 88 ? 116.261 60.905 140.216 1.00 51.56 93 ASP A C 1
ATOM 741 O O . ASP A 1 88 ? 115.358 60.197 140.671 1.00 58.51 93 ASP A O 1
ATOM 746 N N . TRP A 1 89 ? 116.173 61.547 139.059 1.00 40.78 94 TRP A N 1
ATOM 747 C CA . TRP A 1 89 ? 115.036 61.419 138.162 1.00 40.70 94 TRP A CA 1
ATOM 748 C C . TRP A 1 89 ? 115.461 60.569 136.973 1.00 38.15 94 TRP A C 1
ATOM 749 O O . TRP A 1 89 ? 116.547 60.770 136.424 1.00 47.21 94 TRP A O 1
ATOM 760 N N . GLU A 1 90 ? 114.627 59.600 136.601 1.00 43.03 95 GLU A N 1
ATOM 761 C CA . GLU A 1 90 ? 115.015 58.661 135.553 1.00 45.99 95 GLU A CA 1
ATOM 762 C C . GLU A 1 90 ? 115.319 59.379 134.243 1.00 45.89 95 GLU A C 1
ATOM 763 O O . GLU A 1 90 ? 116.338 59.113 133.597 1.00 43.37 95 GLU A O 1
ATOM 769 N N . SER A 1 91 ? 114.454 60.308 133.844 1.00 43.56 96 SER A N 1
ATOM 770 C CA . SER A 1 91 ? 114.607 60.986 132.565 1.00 36.54 96 SER A CA 1
ATOM 771 C C . SER A 1 91 ? 113.780 62.261 132.580 1.00 35.32 96 SER A C 1
ATOM 772 O O . SER A 1 91 ? 113.270 62.685 133.618 1.00 37.98 96 SER A O 1
ATOM 775 N N . GLY A 1 92 ? 113.666 62.877 131.402 1.00 28.60 97 GLY A N 1
ATOM 776 C CA . GLY A 1 92 ? 112.813 64.045 131.269 1.00 28.40 97 GLY A CA 1
ATOM 777 C C . GLY A 1 92 ? 111.341 63.714 131.424 1.00 31.75 97 GLY A C 1
ATOM 778 O O . GLY A 1 92 ? 110.583 64.478 132.025 1.00 33.31 97 GLY A O 1
ATOM 779 N N . LEU A 1 93 ? 110.914 62.576 130.871 1.00 28.10 98 LEU A N 1
ATOM 780 C CA . LEU A 1 93 ? 109.524 62.158 131.026 1.00 29.29 98 LEU A CA 1
ATOM 781 C C . LEU A 1 93 ? 109.213 61.809 132.475 1.00 31.92 98 LEU A C 1
ATOM 782 O O . LEU A 1 93 ? 108.131 62.128 132.980 1.00 39.72 98 LEU A O 1
ATOM 787 N N . ASN A 1 94 ? 110.151 61.152 133.161 1.00 26.73 99 ASN A N 1
ATOM 788 C CA . ASN A 1 94 ? 109.920 60.781 134.552 1.00 27.17 99 ASN A CA 1
ATOM 789 C C . ASN A 1 94 ? 109.845 62.010 135.447 1.00 30.70 99 ASN A C 1
ATOM 790 O O . ASN A 1 94 ? 109.160 61.997 136.475 1.00 36.94 99 ASN A O 1
ATOM 795 N N . ALA A 1 95 ? 110.552 63.080 135.080 1.00 23.91 100 ALA A N 1
ATOM 796 C CA . ALA A 1 95 ? 110.471 64.314 135.851 1.00 22.31 100 ALA A CA 1
ATOM 797 C C . ALA A 1 95 ? 109.149 65.031 135.611 1.00 28.49 100 ALA A C 1
ATOM 798 O O . ALA A 1 95 ? 108.580 65.617 136.538 1.00 38.78 100 ALA A O 1
ATOM 800 N N . MET A 1 96 ? 108.647 65.002 134.374 1.00 29.54 101 MET A N 1
ATOM 801 C CA . MET A 1 96 ? 107.358 65.625 134.087 1.00 22.96 101 MET A CA 1
ATOM 802 C C . MET A 1 96 ? 106.219 64.838 134.719 1.00 29.57 101 MET A C 1
ATOM 803 O O . MET A 1 96 ? 105.154 65.396 135.007 1.00 35.81 101 MET A O 1
ATOM 808 N N . GLU A 1 97 ? 106.419 63.537 134.932 1.00 29.31 102 GLU A N 1
ATOM 809 C CA . GLU A 1 97 ? 105.413 62.742 135.625 1.00 21.77 102 GLU A CA 1
ATOM 810 C C . GLU A 1 97 ? 105.450 62.991 137.127 1.00 28.15 102 GLU A C 1
ATOM 811 O O . GLU A 1 97 ? 104.413 62.944 137.797 1.00 39.40 102 GLU A O 1
ATOM 817 N N . CYS A 1 98 ? 106.638 63.252 137.676 1.00 26.48 103 CYS A N 1
ATOM 818 C CA . CYS A 1 98 ? 106.735 63.556 139.100 1.00 30.74 103 CYS A CA 1
ATOM 819 C C . CYS A 1 98 ? 106.373 65.009 139.381 1.00 34.88 103 CYS A C 1
ATOM 820 O O . CYS A 1 98 ? 106.097 65.373 140.529 1.00 40.92 103 CYS A O 1
ATOM 823 N N . ALA A 1 99 ? 106.368 65.852 138.347 1.00 27.97 104 ALA A N 1
ATOM 824 C CA . ALA A 1 99 ? 105.923 67.230 138.523 1.00 20.01 104 ALA A CA 1
ATOM 825 C C . ALA A 1 99 ? 104.418 67.346 138.324 1.00 28.92 104 ALA A C 1
ATOM 826 O O . ALA A 1 99 ? 103.764 68.178 138.962 1.00 38.58 104 ALA A O 1
ATOM 828 N N . LEU A 1 100 ? 103.855 66.529 137.433 1.00 29.62 105 LEU A N 1
ATOM 829 C CA . LEU A 1 100 ? 102.404 66.453 137.303 1.00 22.97 105 LEU A CA 1
ATOM 830 C C . LEU A 1 100 ? 101.778 65.877 138.565 1.00 25.49 105 LEU A C 1
ATOM 831 O O . LEU A 1 100 ? 100.735 66.349 139.029 1.00 34.94 105 LEU A O 1
ATOM 836 N N . HIS A 1 101 ? 102.411 64.853 139.140 1.00 27.53 106 HIS A N 1
ATOM 837 C CA . HIS A 1 101 ? 101.899 64.264 140.372 1.00 27.04 106 HIS A CA 1
ATOM 838 C C . HIS A 1 101 ? 102.084 65.214 141.549 1.00 27.53 106 HIS A C 1
ATOM 839 O O . HIS A 1 101 ? 101.385 65.105 142.562 1.00 30.84 106 HIS A O 1
ATOM 846 N N . LEU A 1 102 ? 103.010 66.166 141.425 1.00 32.62 107 LEU A N 1
ATOM 847 C CA . LEU A 1 102 ? 103.220 67.142 142.489 1.00 30.90 107 LEU A CA 1
ATOM 848 C C . LEU A 1 102 ? 102.179 68.253 142.428 1.00 29.45 107 LEU A C 1
ATOM 849 O O . LEU A 1 102 ? 101.615 68.647 143.454 1.00 34.12 107 LEU A O 1
ATOM 854 N N . GLU A 1 103 ? 101.906 68.768 141.226 1.00 25.14 108 GLU A N 1
ATOM 855 C CA . GLU A 1 103 ? 100.925 69.840 141.088 1.00 22.98 108 GLU A CA 1
ATOM 856 C C . GLU A 1 103 ? 99.529 69.368 141.472 1.00 27.66 108 GLU A C 1
ATOM 857 O O . GLU A 1 103 ? 98.760 70.119 142.080 1.00 35.43 108 GLU A O 1
ATOM 863 N N . LYS A 1 104 ? 99.179 68.131 141.116 1.00 23.98 109 LYS A N 1
ATOM 864 C CA . LYS A 1 104 ? 97.876 67.601 141.503 1.00 24.27 109 LYS A CA 1
ATOM 865 C C . LYS A 1 104 ? 97.755 67.486 143.017 1.00 28.53 109 LYS A C 1
ATOM 866 O O . LYS A 1 104 ? 96.655 67.601 143.568 1.00 29.13 109 LYS A O 1
ATOM 872 N N . ASN A 1 105 ? 98.874 67.260 143.706 1.00 35.20 110 ASN A N 1
ATOM 873 C CA . ASN A 1 105 ? 98.844 67.215 145.163 1.00 33.88 110 ASN A CA 1
ATOM 874 C C . ASN A 1 105 ? 98.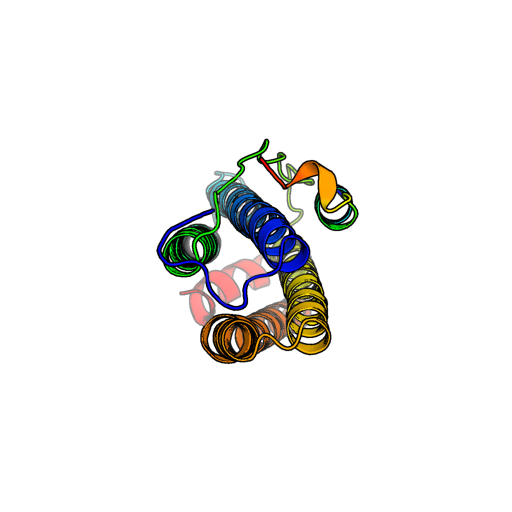729 68.613 145.758 1.00 35.04 110 ASN A C 1
ATOM 875 O O . ASN A 1 105 ? 98.059 68.808 146.778 1.00 40.32 110 ASN A O 1
ATOM 880 N N . VAL A 1 106 ? 99.386 69.598 145.140 1.00 27.60 111 VAL A N 1
ATOM 881 C CA . VAL A 1 106 ? 99.243 70.982 145.586 1.00 28.92 111 VAL A CA 1
ATOM 882 C C . VAL A 1 106 ? 97.818 71.468 145.354 1.00 34.86 111 VAL A C 1
ATOM 883 O O . VAL A 1 106 ? 97.240 72.168 146.194 1.00 40.90 111 VAL A O 1
ATOM 887 N N . ASN A 1 107 ? 97.231 71.106 144.212 1.00 36.50 112 ASN A N 1
ATOM 888 C CA . ASN A 1 107 ? 95.860 71.509 143.917 1.00 30.52 112 ASN A CA 1
ATOM 889 C C . ASN A 1 107 ? 94.875 70.892 144.901 1.00 31.42 112 ASN A C 1
ATOM 890 O O . ASN A 1 107 ? 93.886 71.529 145.279 1.00 38.98 112 ASN A O 1
ATOM 895 N N . GLN A 1 108 ? 95.119 69.648 145.315 1.00 27.16 113 GLN A N 1
ATOM 896 C CA . GLN A 1 108 ? 94.243 69.013 146.294 1.00 25.31 113 GLN A CA 1
ATOM 897 C C . GLN A 1 108 ? 94.262 69.759 147.621 1.00 37.13 113 GLN A C 1
ATOM 898 O O . GLN A 1 108 ? 93.225 69.896 148.278 1.00 43.77 113 GLN A O 1
ATOM 904 N N . SER A 1 109 ? 95.433 70.245 148.033 1.00 35.90 114 SER A N 1
ATOM 905 C CA . SER A 1 109 ? 95.531 70.948 149.308 1.00 32.25 114 SER A CA 1
ATOM 906 C C . SER A 1 109 ? 94.812 72.290 149.259 1.00 33.32 114 SER A C 1
ATOM 907 O O . SER A 1 109 ? 94.321 72.777 150.283 1.00 39.35 114 SER A O 1
ATOM 910 N N . LEU A 1 110 ? 94.744 72.908 148.078 1.00 24.63 115 LEU A N 1
ATOM 911 C CA . LEU A 1 110 ? 94.030 74.174 147.953 1.00 28.16 115 LEU A CA 1
ATOM 912 C C . LEU A 1 110 ? 92.522 73.961 147.977 1.00 33.07 115 LEU A C 1
ATOM 913 O O . LEU A 1 110 ? 91.773 74.833 148.429 1.00 37.22 115 LEU A O 1
ATOM 918 N N . LEU A 1 111 ? 92.056 72.813 147.483 1.00 30.33 116 LEU A N 1
ATOM 919 C CA . LEU A 1 111 ? 90.622 72.547 147.466 1.00 30.29 116 LEU A CA 1
ATOM 920 C C . LEU A 1 111 ? 90.061 72.417 148.876 1.00 31.24 116 LEU A C 1
ATOM 921 O O . LEU A 1 111 ? 88.975 72.931 149.166 1.00 42.06 116 LEU A O 1
ATOM 926 N N . GLU A 1 112 ? 90.776 71.728 149.766 1.00 28.28 117 GLU A N 1
ATOM 927 C CA . GLU A 1 112 ? 90.314 71.638 151.148 1.00 39.25 117 GLU A CA 1
ATOM 928 C C . GLU A 1 112 ? 90.619 72.919 151.911 1.00 39.98 117 GLU A C 1
ATOM 929 O O . GLU A 1 112 ? 89.965 73.223 152.915 1.00 44.91 117 GLU A O 1
ATOM 935 N N . LEU A 1 113 ? 91.623 73.672 151.463 1.00 33.75 118 LEU A N 1
ATOM 936 C CA . LEU A 1 113 ? 91.842 75.002 152.018 1.00 32.78 118 LEU A CA 1
ATOM 937 C C . LEU A 1 113 ? 90.699 75.935 151.640 1.00 38.59 118 LEU A C 1
ATOM 938 O O . LEU A 1 113 ? 90.292 76.789 152.436 1.00 38.28 118 LEU A O 1
ATOM 943 N N . HIS A 1 114 ? 90.162 75.779 150.428 1.00 38.76 119 HIS A N 1
ATOM 944 C CA . HIS A 1 114 ? 88.974 76.530 150.038 1.00 32.43 119 HIS A CA 1
ATOM 945 C C . HIS A 1 114 ? 87.731 75.990 150.732 1.00 31.66 119 HIS A C 1
ATOM 946 O O . HIS A 1 114 ? 86.761 76.725 150.945 1.00 42.06 119 HIS A O 1
ATOM 953 N N . LYS A 1 115 ? 87.740 74.705 151.090 1.00 30.91 120 LYS A N 1
ATOM 954 C CA . LYS A 1 115 ? 86.588 74.118 151.765 1.00 29.30 120 LYS A CA 1
ATOM 955 C C . LYS A 1 115 ? 86.555 74.506 153.236 1.00 33.73 120 LYS A C 1
ATOM 956 O O . LYS A 1 115 ? 85.513 74.396 153.892 1.00 42.47 120 LYS A O 1
ATOM 962 N N . LEU A 1 116 ? 87.683 74.973 153.771 1.00 32.14 121 LEU A N 1
ATOM 963 C CA . LEU A 1 116 ? 87.718 75.387 155.168 1.00 37.87 121 LEU A CA 1
ATOM 964 C C . LEU A 1 116 ? 87.313 76.847 155.312 1.00 39.52 121 LEU A C 1
ATOM 965 O O . LEU A 1 116 ? 86.638 77.221 156.278 1.00 40.22 121 LEU A O 1
ATOM 970 N N . ALA A 1 117 ? 87.716 77.688 154.358 1.00 34.83 122 ALA A N 1
ATOM 971 C CA . ALA A 1 117 ? 87.281 79.080 154.364 1.00 31.68 122 ALA A CA 1
ATOM 972 C C . ALA A 1 117 ? 85.770 79.184 154.206 1.00 38.26 122 ALA A C 1
ATOM 973 O O . ALA A 1 117 ? 85.127 80.020 154.851 1.00 42.49 122 ALA A O 1
ATOM 975 N N . THR A 1 118 ? 85.185 78.348 153.344 1.00 39.07 123 THR A N 1
ATOM 976 C CA . THR A 1 118 ? 83.737 78.356 153.166 1.00 36.97 123 THR A CA 1
ATOM 977 C C . THR A 1 118 ? 83.018 77.947 154.446 1.00 40.61 123 THR A C 1
ATOM 978 O O . THR A 1 118 ? 82.027 78.575 154.838 1.00 45.19 123 THR A O 1
ATOM 982 N N . ASP A 1 119 ? 83.503 76.897 155.114 1.00 37.93 124 ASP A N 1
ATOM 983 C CA . ASP A 1 119 ? 82.888 76.463 156.365 1.00 38.55 124 ASP A CA 1
ATOM 984 C C . ASP A 1 119 ? 82.996 77.540 157.436 1.00 42.28 124 ASP A C 1
ATOM 985 O O . ASP A 1 119 ? 82.069 77.732 158.232 1.00 44.36 124 ASP A O 1
ATOM 990 N N . LYS A 1 120 ? 84.126 78.241 157.482 1.00 41.11 125 LYS A N 1
ATOM 991 C CA . LYS A 1 120 ? 84.352 79.330 158.423 1.00 38.75 125 LYS A CA 1
ATOM 992 C C . LYS A 1 120 ? 83.621 80.610 158.040 1.00 42.11 125 LYS A C 1
ATOM 993 O O . LYS A 1 120 ? 83.687 81.584 158.798 1.00 43.62 125 LYS A O 1
ATOM 999 N N . ASN A 1 121 ? 82.949 80.634 156.889 1.00 41.82 126 ASN A N 1
ATOM 1000 C CA . ASN A 1 121 ? 82.277 81.832 156.385 1.00 40.26 126 ASN A CA 1
ATOM 1001 C C . ASN A 1 121 ? 83.271 82.973 156.189 1.00 41.22 126 ASN A C 1
ATOM 1002 O O . ASN A 1 121 ? 83.038 84.109 156.604 1.00 44.80 126 ASN A O 1
ATOM 1007 N N . ASP A 1 122 ? 84.402 82.658 155.556 1.00 31.94 127 ASP A N 1
ATOM 1008 C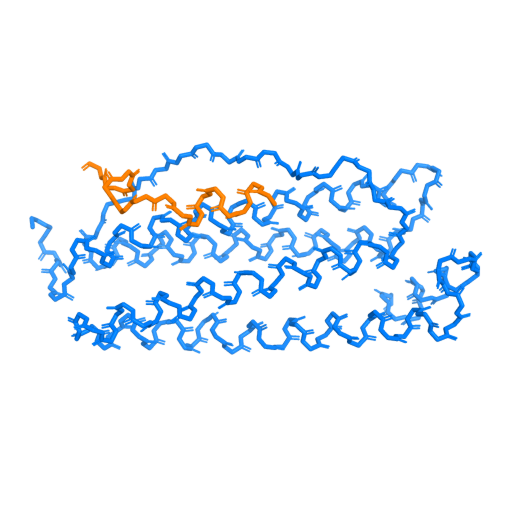 CA . ASP A 1 122 ? 85.435 83.640 155.267 1.00 34.67 127 ASP A CA 1
ATOM 1009 C C . ASP A 1 122 ? 85.412 83.942 153.776 1.00 34.76 127 ASP A C 1
ATOM 1010 O O . ASP A 1 122 ? 86.149 83.305 153.009 1.00 37.06 127 ASP A O 1
ATOM 1015 N N . PRO A 1 123 ? 84.608 84.903 153.313 1.00 35.07 128 PRO A N 1
ATOM 1016 C CA . PRO A 1 123 ? 84.489 85.100 151.860 1.00 32.05 128 PRO A CA 1
ATOM 1017 C C . PRO A 1 123 ? 85.700 85.767 151.236 1.00 31.68 128 PRO A C 1
ATOM 1018 O O . PRO A 1 123 ? 85.939 85.593 150.036 1.00 36.00 128 PRO A O 1
ATOM 1022 N N . HIS A 1 124 ? 86.465 86.541 152.006 1.00 33.30 129 HIS A N 1
ATOM 1023 C CA . HIS A 1 124 ? 87.669 87.153 151.454 1.00 35.16 129 HIS A CA 1
ATOM 1024 C C . HIS A 1 124 ? 88.743 86.106 151.187 1.00 42.15 129 HIS A C 1
ATOM 1025 O O . HIS A 1 124 ? 89.454 86.178 150.178 1.00 43.81 129 HIS A O 1
ATOM 1032 N N . LEU A 1 125 ? 88.876 85.127 152.084 1.00 36.09 130 LEU A N 1
ATOM 1033 C CA . LEU A 1 125 ? 89.868 84.073 151.898 1.00 28.39 130 LEU A CA 1
ATOM 1034 C C . LEU A 1 125 ? 89.485 83.157 150.741 1.00 36.77 130 LEU A C 1
ATOM 1035 O O . LEU A 1 125 ? 90.353 82.664 150.012 1.00 45.07 130 LEU A O 1
ATOM 1040 N N . CYS A 1 126 ? 88.184 82.916 150.557 1.00 33.44 131 CYS A N 1
ATOM 1041 C CA . CYS A 1 126 ? 87.725 82.103 149.434 1.00 27.43 131 CYS A CA 1
ATOM 1042 C C . CYS A 1 126 ? 88.081 82.753 148.104 1.00 31.28 131 CYS A C 1
ATOM 1043 O O . CYS A 1 126 ? 88.496 82.076 147.158 1.00 40.45 131 CYS A O 1
ATOM 1046 N N . ASP A 1 127 ? 87.913 84.072 148.010 1.00 30.89 132 ASP A N 1
ATOM 1047 C CA . ASP A 1 127 ? 88.194 84.762 146.756 1.00 35.56 132 ASP A CA 1
ATOM 1048 C C . ASP A 1 127 ? 89.692 84.858 146.499 1.00 39.03 132 ASP A C 1
ATOM 1049 O O . ASP A 1 127 ? 90.123 85.003 145.350 1.00 40.19 132 ASP A O 1
ATOM 1054 N N . PHE A 1 128 ? 90.502 84.781 147.555 1.00 36.41 133 PHE A N 1
ATOM 1055 C CA . PHE A 1 128 ? 91.946 84.877 147.380 1.00 34.76 133 PHE A CA 1
ATOM 1056 C C . PHE A 1 128 ? 92.506 83.596 146.778 1.00 35.93 133 PHE A C 1
ATOM 1057 O O . PHE A 1 128 ? 93.460 83.628 145.992 1.00 40.63 133 PHE A O 1
ATOM 1065 N N . ILE A 1 129 ? 91.915 82.455 147.130 1.00 33.52 134 ILE A N 1
ATOM 1066 C CA . ILE A 1 129 ? 92.359 81.180 146.577 1.00 30.17 134 ILE A CA 1
ATOM 1067 C C . ILE A 1 129 ? 91.891 81.036 145.135 1.00 34.22 134 ILE A C 1
ATOM 1068 O O . ILE A 1 129 ? 92.625 80.542 144.273 1.00 42.76 134 ILE A O 1
ATOM 1073 N N . GLU A 1 130 ? 90.664 81.473 144.852 1.00 35.85 135 GLU A N 1
ATOM 1074 C CA . GLU A 1 130 ? 90.104 81.316 143.514 1.00 34.88 135 GLU A CA 1
ATOM 1075 C C . GLU A 1 130 ? 90.824 82.200 142.505 1.00 36.77 135 GLU A C 1
ATOM 1076 O O . GLU A 1 130 ? 90.999 81.821 141.342 1.00 40.67 135 GLU A O 1
ATOM 1082 N N . THR A 1 131 ? 91.246 83.389 142.931 1.00 35.23 136 THR A N 1
ATOM 1083 C CA . THR A 1 131 ? 91.837 84.340 141.996 1.00 39.81 136 THR A CA 1
ATOM 1084 C C . THR A 1 131 ? 93.307 84.026 141.737 1.00 42.49 136 THR A C 1
ATOM 1085 O O . THR A 1 131 ? 93.794 84.162 140.609 1.00 42.94 136 THR A O 1
ATOM 1089 N N . HIS A 1 132 ? 94.031 83.588 142.769 1.00 37.13 137 HIS A N 1
ATOM 1090 C CA . HIS A 1 132 ? 95.482 83.501 142.641 1.00 35.58 137 HIS A CA 1
ATOM 1091 C C . HIS A 1 132 ? 95.987 82.063 142.585 1.00 38.89 137 HIS A C 1
ATOM 1092 O O . HIS A 1 132 ? 97.124 81.830 142.162 1.00 46.21 137 HIS A O 1
ATOM 1099 N N . TYR A 1 133 ? 95.184 81.088 143.009 1.00 37.41 138 TYR A N 1
ATOM 1100 C CA . TYR A 1 133 ? 95.695 79.726 143.136 1.00 36.26 138 TYR A CA 1
ATOM 1101 C C . TYR A 1 133 ? 94.881 78.683 142.381 1.00 34.87 138 TYR A C 1
ATOM 1102 O O . TYR A 1 133 ? 95.460 77.783 141.769 1.00 41.53 138 TYR A O 1
ATOM 1111 N N . LEU A 1 134 ? 93.551 78.777 142.402 1.00 35.19 139 LEU A N 1
ATOM 1112 C CA . LEU A 1 134 ? 92.739 77.741 141.769 1.00 28.56 139 LEU A CA 1
ATOM 1113 C C . LEU A 1 134 ? 92.840 77.807 140.252 1.00 26.91 139 LEU A C 1
ATOM 1114 O O . LEU A 1 134 ? 92.888 76.775 139.574 1.00 28.61 139 LEU A O 1
ATOM 1119 N N . ASN A 1 135 ? 92.865 79.020 139.699 1.00 38.21 140 ASN A N 1
ATOM 1120 C CA . ASN A 1 135 ? 92.917 79.171 138.250 1.00 34.33 140 ASN A CA 1
ATOM 1121 C C . ASN A 1 135 ? 94.268 78.744 137.690 1.00 35.05 140 ASN A C 1
ATOM 1122 O O . ASN A 1 135 ? 94.338 78.153 136.607 1.00 37.77 140 ASN A O 1
ATOM 1127 N N . GLU A 1 136 ? 95.353 79.030 138.412 1.00 40.19 141 GLU A N 1
ATOM 1128 C CA . GLU A 1 136 ? 96.685 78.745 137.887 1.00 34.60 141 GLU A CA 1
ATOM 1129 C C . GLU A 1 136 ? 97.088 77.298 138.134 1.00 30.23 141 GLU A C 1
ATOM 1130 O O . GLU A 1 136 ? 98.062 76.811 137.550 1.00 35.56 141 GLU A O 1
ATOM 1136 N N . GLN A 1 137 ? 96.359 76.594 138.999 1.00 29.09 142 GLN A N 1
ATOM 1137 C CA . GLN A 1 137 ? 96.692 75.199 139.261 1.00 26.66 142 GLN A CA 1
ATOM 1138 C C . GLN A 1 137 ? 96.106 74.287 138.193 1.00 32.35 142 GLN A C 1
ATOM 1139 O O . GLN A 1 137 ? 96.541 73.142 138.037 1.00 36.22 142 GLN A O 1
ATOM 1145 N N . VAL A 1 138 ? 95.118 74.780 137.443 1.00 27.57 143 VAL A N 1
ATOM 1146 C CA . VAL A 1 138 ? 94.506 73.971 136.394 1.00 21.78 143 VAL A CA 1
ATOM 1147 C C . VAL A 1 138 ? 95.278 74.123 135.091 1.00 26.04 143 VAL A C 1
ATOM 1148 O O . VAL A 1 138 ? 95.436 73.162 134.328 1.00 29.96 143 VAL A O 1
ATOM 1152 N N . LYS A 1 139 ? 95.770 75.332 134.812 1.00 26.89 144 LYS A N 1
ATOM 1153 C CA . LYS A 1 139 ? 96.650 75.519 133.664 1.00 26.49 144 LYS A CA 1
ATOM 1154 C C . LYS A 1 139 ? 97.969 74.783 133.856 1.00 27.97 144 LYS A C 1
ATOM 1155 O O . LYS A 1 139 ? 98.533 74.245 132.897 1.00 31.81 144 LYS A O 1
ATOM 1161 N N . ALA A 1 140 ? 98.484 74.760 135.088 1.00 30.54 145 ALA A N 1
ATOM 1162 C CA . ALA A 1 140 ? 99.731 74.052 135.361 1.00 20.81 145 ALA A CA 1
ATOM 1163 C C . ALA A 1 140 ? 99.579 72.554 135.137 1.00 17.98 145 ALA A C 1
ATOM 1164 O O . ALA A 1 140 ? 100.448 71.920 134.529 1.00 29.82 145 ALA A O 1
ATOM 1166 N N . ILE A 1 141 ? 98.483 71.968 135.624 1.00 19.93 146 ILE A N 1
ATOM 1167 C CA . ILE A 1 141 ? 98.261 70.537 135.442 1.00 18.34 146 ILE A CA 1
ATOM 1168 C C . ILE A 1 141 ? 97.989 70.222 133.977 1.00 23.85 146 ILE A C 1
ATOM 1169 O O . ILE A 1 141 ? 98.457 69.207 133.448 1.00 32.84 146 ILE A O 1
ATOM 1174 N N . LYS A 1 142 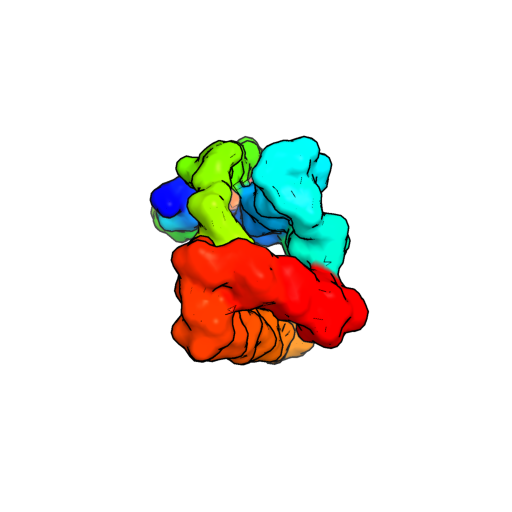? 97.231 71.085 133.299 1.00 21.54 147 LYS A N 1
ATOM 1175 C CA . LYS A 1 142 ? 96.959 70.885 131.879 1.00 16.84 147 LYS A CA 1
ATOM 1176 C C . LYS A 1 142 ? 98.240 70.961 131.057 1.00 29.39 147 LYS A C 1
ATOM 1177 O O . LYS A 1 142 ? 98.453 70.158 130.142 1.00 34.34 147 LYS A O 1
ATOM 1183 N N . GLU A 1 143 ? 99.108 71.926 131.369 1.00 34.46 148 GLU A N 1
ATOM 1184 C CA . GLU A 1 143 ? 100.341 72.085 130.604 1.00 24.87 148 GLU A CA 1
ATOM 1185 C C . GLU A 1 143 ? 101.282 70.907 130.820 1.00 25.31 148 GLU A C 1
ATOM 1186 O O . GLU A 1 143 ? 101.902 70.417 129.870 1.00 37.22 148 GLU A O 1
ATOM 1192 N N . LEU A 1 144 ? 101.400 70.435 132.063 1.00 19.91 149 LEU A N 1
ATOM 1193 C CA . LEU A 1 144 ? 102.220 69.259 132.330 1.00 21.17 149 LEU A CA 1
ATOM 1194 C C . LEU A 1 144 ? 101.601 68.009 131.720 1.00 22.93 149 LEU A C 1
ATOM 1195 O O . LEU A 1 144 ? 102.317 67.082 131.326 1.00 29.86 149 LEU A O 1
ATOM 1200 N N . GLY A 1 145 ? 100.270 67.957 131.651 1.00 26.48 150 GLY A N 1
ATOM 1201 C CA . GLY A 1 145 ? 99.616 66.853 130.969 1.00 22.09 150 GLY A CA 1
ATOM 1202 C C . GLY A 1 145 ? 99.946 66.801 129.490 1.00 30.64 150 GLY A C 1
ATOM 1203 O O . GLY A 1 145 ? 100.158 65.725 128.929 1.00 34.48 150 GLY A O 1
ATOM 1204 N N . ASP A 1 146 ? 99.981 67.964 128.835 1.00 24.73 151 ASP A N 1
ATOM 1205 C CA . ASP A 1 146 ? 100.393 68.015 127.436 1.00 17.60 151 ASP A CA 1
ATOM 1206 C C . ASP A 1 146 ? 101.834 67.551 127.270 1.00 31.88 151 ASP A C 1
ATOM 1207 O O . ASP A 1 146 ? 102.156 66.820 126.327 1.00 29.94 151 ASP A O 1
ATOM 1212 N N . HIS A 1 147 ? 102.714 67.971 128.180 1.00 34.64 152 HIS A N 1
ATOM 1213 C CA . HIS A 1 147 ? 104.134 67.665 128.054 1.00 20.60 152 HIS A CA 1
ATOM 1214 C C . HIS A 1 147 ? 104.393 66.173 128.205 1.00 21.62 152 HIS A C 1
ATOM 1215 O O . HIS A 1 147 ? 105.248 65.607 127.517 1.00 28.47 152 HIS A O 1
ATOM 1222 N N . VAL A 1 148 ? 103.666 65.520 129.112 1.00 23.43 153 VAL A N 1
ATOM 1223 C CA . VAL A 1 148 ? 103.859 64.090 129.330 1.00 23.58 153 VAL A CA 1
ATOM 1224 C C . VAL A 1 148 ? 103.351 63.292 128.136 1.00 28.60 153 VAL A C 1
ATOM 1225 O O . VAL A 1 148 ? 103.984 62.320 127.707 1.00 37.94 153 VAL A O 1
ATOM 1229 N N . THR A 1 149 ? 102.207 63.688 127.574 1.00 30.71 154 THR A N 1
ATOM 1230 C CA . THR A 1 149 ? 101.639 62.922 126.469 1.00 32.17 154 THR A CA 1
ATOM 1231 C C . THR A 1 149 ? 102.419 63.145 125.179 1.00 31.87 154 THR A C 1
ATOM 1232 O O . THR A 1 149 ? 102.420 62.286 124.292 1.00 36.02 154 THR A O 1
ATOM 1236 N N . ASN A 1 150 ? 103.099 64.287 125.056 1.00 33.06 155 ASN A N 1
ATOM 1237 C CA . ASN A 1 150 ? 103.929 64.509 123.878 1.00 31.83 155 ASN A CA 1
ATOM 1238 C C . ASN A 1 150 ? 105.273 63.810 124.010 1.00 33.83 155 ASN A C 1
ATOM 1239 O O . ASN A 1 150 ? 106.010 63.686 123.029 1.00 41.64 155 ASN A O 1
ATOM 1244 N N . LEU A 1 151 ? 105.613 63.340 125.210 1.00 35.15 156 LEU A N 1
ATOM 1245 C CA . LEU A 1 151 ? 106.905 62.688 125.386 1.00 25.75 156 LEU A CA 1
ATOM 1246 C C . LEU A 1 151 ? 106.829 61.200 125.079 1.00 28.19 156 LEU A C 1
ATOM 1247 O O . LEU A 1 151 ? 107.725 60.653 124.428 1.00 47.01 156 LEU A O 1
ATOM 1252 N N . ARG A 1 152 ? 105.767 60.522 125.514 1.00 26.35 157 ARG A N 1
ATOM 1253 C CA . ARG A 1 152 ? 105.699 59.085 125.272 1.00 38.13 157 ARG A CA 1
ATOM 1254 C C . ARG A 1 152 ? 105.046 58.777 123.929 1.00 42.67 157 ARG A C 1
ATOM 1255 O O . ARG A 1 152 ? 104.884 57.609 123.560 1.00 48.74 157 ARG A O 1
ATOM 1263 N N . LYS A 1 153 ? 104.669 59.813 123.177 1.00 39.47 158 LYS A N 1
ATOM 1264 C CA . LYS A 1 153 ? 104.298 59.596 121.783 1.00 36.73 158 LYS A CA 1
ATOM 1265 C C . LYS A 1 153 ? 105.535 59.493 120.900 1.00 41.59 158 LYS A C 1
ATOM 1266 O O . LYS A 1 153 ? 105.584 58.668 119.980 1.00 43.75 158 LYS A O 1
ATOM 1272 N N . MET A 1 154 ? 106.546 60.322 121.165 1.00 36.04 159 MET A N 1
ATOM 1273 C CA . MET A 1 154 ? 107.801 60.246 120.430 1.00 33.24 159 MET A CA 1
ATOM 1274 C C . MET A 1 154 ? 108.591 58.979 120.724 1.00 35.10 159 MET A C 1
ATOM 1275 O O . MET A 1 154 ? 109.489 58.642 119.946 1.00 43.49 159 MET A O 1
ATOM 1280 N N . GLY A 1 155 ? 108.297 58.281 121.818 1.00 29.21 160 GLY A N 1
ATOM 1281 C CA . GLY A 1 155 ? 109.037 57.099 122.202 1.00 37.73 160 GLY A CA 1
ATOM 1282 C C . GLY A 1 155 ? 109.903 57.260 123.433 1.00 42.81 160 GLY A C 1
ATOM 1283 O O . GLY A 1 155 ? 110.729 56.381 123.706 1.00 43.89 160 GLY A O 1
ATOM 1284 N N . ALA A 1 156 ? 109.749 58.352 124.171 1.00 39.33 161 ALA A N 1
ATOM 1285 C CA . ALA A 1 156 ? 110.513 58.535 125.394 1.00 32.18 161 ALA A CA 1
ATOM 1286 C C . ALA A 1 156 ? 110.010 57.571 126.468 1.00 41.30 161 ALA A C 1
ATOM 1287 O O . ALA A 1 156 ? 108.851 57.143 126.422 1.00 43.01 161 ALA A O 1
ATOM 1289 N N . PRO A 1 157 ? 110.848 57.202 127.449 1.00 52.81 162 PRO A N 1
ATOM 1290 C CA . PRO A 1 157 ? 112.240 57.609 127.672 1.00 49.93 162 PRO A CA 1
ATOM 1291 C C . PRO A 1 157 ? 113.242 56.708 126.962 1.00 51.67 162 PRO A C 1
ATOM 1292 O O . PRO A 1 157 ? 114.448 56.903 127.080 1.00 50.81 162 PRO A O 1
ATOM 1296 N N . GLU A 1 158 ? 112.762 55.704 126.225 1.00 56.44 163 GLU A N 1
ATOM 1297 C CA . GLU A 1 158 ? 113.666 54.812 125.508 1.00 54.46 163 GLU A CA 1
ATOM 1298 C C . GLU A 1 158 ? 114.431 55.557 124.422 1.00 52.49 163 GLU A C 1
ATOM 1299 O O . GLU A 1 158 ? 115.626 55.316 124.217 1.00 54.00 163 GLU A O 1
ATOM 1305 N N . SER A 1 159 ? 113.762 56.467 123.722 1.00 43.03 164 SER A N 1
ATOM 1306 C CA . SER A 1 159 ? 114.374 57.219 122.634 1.00 43.25 164 SER A CA 1
ATOM 1307 C C . SER A 1 159 ? 115.067 58.454 123.195 1.00 50.70 164 SER A C 1
ATOM 1308 O O . SER A 1 159 ? 114.406 59.369 123.697 1.00 50.04 164 SER A O 1
ATOM 1311 N N . GLY A 1 160 ? 116.399 58.478 123.114 1.00 49.71 165 GLY A N 1
ATOM 1312 C CA . GLY A 1 160 ? 117.132 59.657 123.543 1.00 41.26 165 GLY A CA 1
ATOM 1313 C C . GLY A 1 160 ? 116.982 60.810 122.571 1.00 42.86 165 GLY A C 1
ATOM 1314 O O . GLY A 1 160 ? 117.176 61.973 122.934 1.00 40.14 165 GLY A O 1
ATOM 1315 N N . LEU A 1 161 ? 116.644 60.501 121.318 1.00 36.05 166 LEU A N 1
ATOM 1316 C CA . LEU A 1 161 ? 116.327 61.546 120.351 1.00 36.98 166 LEU A CA 1
ATOM 1317 C C . LEU A 1 161 ? 115.023 62.246 120.712 1.00 37.09 166 LEU A C 1
ATOM 1318 O O . LEU A 1 161 ? 114.858 63.442 120.449 1.00 34.03 166 LEU A O 1
ATOM 1323 N N . ALA A 1 162 ? 114.081 61.511 121.308 1.00 35.87 167 ALA A N 1
ATOM 1324 C CA . ALA A 1 162 ? 112.802 62.098 121.697 1.00 30.25 167 ALA A CA 1
ATOM 1325 C C . ALA A 1 162 ? 112.979 63.184 122.751 1.00 35.23 167 ALA A C 1
ATOM 1326 O O . ALA A 1 162 ? 112.383 64.261 122.646 1.00 32.15 167 ALA A O 1
ATOM 1328 N N . GLU A 1 163 ? 113.784 62.914 123.781 1.00 40.33 168 GLU A N 1
ATOM 1329 C CA . GLU A 1 163 ? 114.040 63.923 124.804 1.00 36.03 168 GLU A CA 1
ATOM 1330 C C . GLU A 1 163 ? 114.763 65.130 124.223 1.00 35.48 168 GLU A C 1
ATOM 1331 O O . GLU A 1 163 ? 114.475 66.273 124.596 1.00 33.93 168 GLU A O 1
ATOM 1337 N N . TYR A 1 164 ? 115.715 64.895 123.318 1.00 28.25 169 TYR A N 1
ATOM 1338 C CA . TYR A 1 164 ? 116.514 65.991 122.781 1.00 25.62 169 TYR A CA 1
ATOM 1339 C C . TYR A 1 164 ? 115.669 66.922 121.920 1.00 27.63 169 TYR A C 1
ATOM 1340 O O . TYR A 1 164 ? 115.841 68.145 121.963 1.00 24.96 169 TYR A O 1
ATOM 1349 N N . LEU A 1 165 ? 114.751 66.361 121.129 1.00 31.17 170 LEU A N 1
ATOM 1350 C CA . LEU A 1 165 ? 113.938 67.184 120.238 1.00 30.51 170 LEU A CA 1
ATOM 1351 C C . LEU A 1 165 ? 112.839 67.914 121.000 1.00 34.03 170 LEU A C 1
ATOM 1352 O O . LEU A 1 165 ? 112.516 69.063 120.681 1.00 35.83 170 LEU A O 1
ATOM 1357 N N . PHE A 1 166 ? 112.245 67.262 122.002 1.00 31.07 171 PHE A N 1
ATOM 1358 C CA . PHE A 1 166 ? 111.282 67.944 122.861 1.00 21.68 171 PHE A CA 1
ATOM 1359 C C . PHE A 1 166 ? 111.948 69.083 123.620 1.00 24.96 171 PHE A C 1
ATOM 1360 O O . PHE A 1 166 ? 111.355 70.151 123.805 1.00 30.66 171 PHE A O 1
ATOM 1368 N N . ASP A 1 167 ? 113.187 68.869 124.060 1.00 31.89 172 ASP A N 1
ATOM 1369 C CA . ASP A 1 167 ? 113.931 69.908 124.760 1.00 26.82 172 ASP A CA 1
ATOM 1370 C C . ASP A 1 167 ? 114.186 71.108 123.853 1.00 29.65 172 ASP A C 1
ATOM 1371 O O . ASP A 1 167 ? 114.259 72.248 124.325 1.00 31.95 172 ASP A O 1
ATOM 1376 N N . LYS A 1 168 ? 114.304 70.874 122.545 1.00 31.31 173 LYS A N 1
ATOM 1377 C CA . LYS A 1 168 ? 114.606 71.955 121.612 1.00 30.21 173 LYS A CA 1
ATOM 1378 C C . LYS A 1 168 ? 113.348 72.676 121.141 1.00 28.19 173 LYS A C 1
ATOM 1379 O O . LYS A 1 168 ? 113.237 73.897 121.291 1.00 32.34 173 LYS A O 1
ATOM 1385 N N . HIS A 1 169 ? 112.401 71.945 120.556 1.00 28.70 174 HIS A N 1
ATOM 1386 C CA . HIS A 1 169 ? 111.220 72.558 119.935 1.00 25.38 174 HIS A CA 1
ATOM 1387 C C . HIS A 1 169 ? 110.178 73.003 120.959 1.00 25.79 174 HIS A C 1
ATOM 1388 O O . HIS A 1 169 ? 109.663 74.121 120.884 1.00 28.83 174 HIS A O 1
ATOM 1395 N N . THR A 1 170 ? 109.857 72.136 121.920 1.00 30.73 175 THR A N 1
ATOM 1396 C CA . THR A 1 170 ? 108.798 72.469 122.870 1.00 24.91 175 THR A CA 1
ATOM 1397 C C . THR A 1 170 ? 109.316 73.369 123.984 1.00 24.52 175 THR A C 1
ATOM 1398 O O . THR A 1 170 ? 108.791 74.465 124.208 1.00 25.98 175 THR A O 1
ATOM 1402 N N . LEU A 1 171 ? 110.346 72.918 124.700 1.00 24.03 176 LEU A N 1
ATOM 1403 C CA . LEU A 1 171 ? 110.801 73.655 125.873 1.00 24.04 176 LEU A CA 1
ATOM 1404 C C . LEU A 1 171 ? 111.670 74.843 125.485 1.00 28.01 176 LEU A C 1
ATOM 1405 O O . LEU A 1 171 ? 111.918 75.731 126.308 1.00 34.97 176 LEU A O 1
ATOM 1410 N N . GLY A 1 172 ? 112.140 74.880 124.245 1.00 26.46 177 GLY A N 1
ATOM 1411 C CA . GLY A 1 172 ? 112.966 75.977 123.781 1.00 27.29 177 GLY A CA 1
ATOM 1412 C C . GLY A 1 172 ? 112.279 76.840 122.742 1.00 35.37 177 GLY A C 1
ATOM 1413 O O . GLY A 1 172 ? 111.184 77.353 122.968 1.00 40.22 177 GLY A O 1
ATOM 1414 N N . ASP B 2 1 ? 105.469 61.296 149.319 1.00 65.64 484 ASP B N 1
ATOM 1415 C CA . ASP B 2 1 ? 105.573 60.776 150.677 1.00 64.39 484 ASP B CA 1
ATOM 1416 C C . ASP B 2 1 ? 105.775 61.904 151.681 1.00 64.93 484 ASP B C 1
ATOM 1417 O O . ASP B 2 1 ? 105.042 62.012 152.663 1.00 66.26 484 ASP B O 1
ATOM 1422 N N . SER B 2 2 ? 106.781 62.742 151.431 1.00 60.77 485 SER B N 1
ATOM 1423 C CA . SER B 2 2 ? 107.038 63.874 152.314 1.00 60.54 485 SER B CA 1
ATOM 1424 C C . SER B 2 2 ? 105.950 64.933 152.180 1.00 61.85 485 SER B C 1
ATOM 1425 O O . SER B 2 2 ? 105.785 65.787 153.058 1.00 60.45 485 SER B O 1
ATOM 1428 N N . PHE B 2 3 ? 105.193 64.891 151.082 1.00 56.28 486 PHE B N 1
ATOM 1429 C CA . PHE B 2 3 ? 104.157 65.893 150.858 1.00 53.94 486 PHE B CA 1
ATOM 1430 C C . PHE B 2 3 ? 102.929 65.601 151.712 1.00 56.14 486 PHE B C 1
ATOM 1431 O O . PHE B 2 3 ? 102.248 66.521 152.179 1.00 57.32 486 PHE B O 1
ATOM 1439 N N . GLN B 2 4 ? 102.632 64.318 151.929 1.00 62.32 487 GLN B N 1
ATOM 1440 C CA . GLN B 2 4 ? 101.453 63.954 152.709 1.00 62.55 487 GLN B CA 1
ATOM 1441 C C . GLN B 2 4 ? 101.715 64.067 154.205 1.00 63.57 487 GLN B C 1
ATOM 1442 O O . GLN B 2 4 ? 100.776 64.207 154.996 1.00 62.42 487 GLN B O 1
ATOM 1448 N N . VAL B 2 5 ? 102.982 63.996 154.615 1.00 63.97 488 VAL B N 1
ATOM 1449 C CA . VAL B 2 5 ? 103.311 64.162 156.028 1.00 63.57 488 VAL B CA 1
ATOM 1450 C C . VAL B 2 5 ? 103.004 65.586 156.475 1.00 63.00 488 VAL B C 1
ATOM 1451 O O . VAL B 2 5 ? 102.414 65.810 157.539 1.00 62.65 488 VAL B O 1
ATOM 1455 N N . ILE B 2 6 ? 103.398 66.569 155.664 1.00 57.80 489 ILE B N 1
ATOM 1456 C CA . ILE B 2 6 ? 103.093 67.960 155.980 1.00 58.21 489 ILE B CA 1
ATOM 1457 C C . ILE B 2 6 ? 101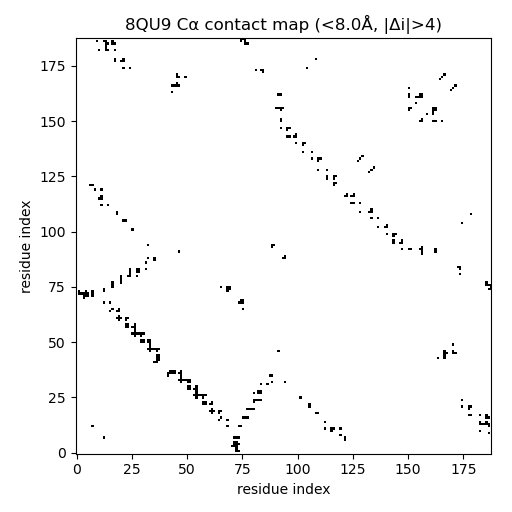.595 68.210 155.871 1.00 58.85 489 ILE B C 1
ATOM 1458 O O . ILE B 2 6 ? 101.004 68.917 156.696 1.00 56.89 489 ILE B O 1
ATOM 1463 N N . LYS B 2 7 ? 100.962 67.629 154.851 1.00 57.37 490 LYS B N 1
ATOM 1464 C CA . LYS B 2 7 ? 99.541 67.859 154.610 1.00 59.29 490 LYS B CA 1
ATOM 1465 C C . LYS B 2 7 ? 98.677 67.271 155.719 1.00 59.99 490 LYS B C 1
ATOM 1466 O O . LYS B 2 7 ? 97.639 67.840 156.073 1.00 60.06 490 LYS B O 1
ATOM 1472 N N . ASN B 2 8 ? 99.083 66.127 156.275 1.00 63.53 491 ASN B N 1
ATOM 1473 C CA . ASN B 2 8 ? 98.264 65.478 157.294 1.00 64.37 491 ASN B CA 1
ATOM 1474 C C . ASN B 2 8 ? 98.556 66.014 158.689 1.00 66.16 491 ASN B C 1
ATOM 1475 O O . ASN B 2 8 ? 97.958 65.547 159.665 1.00 66.43 491 ASN B O 1
ATOM 1480 N N . SER B 2 9 ? 99.467 66.974 158.808 1.00 62.57 492 SER B N 1
ATOM 1481 C CA . SER B 2 9 ? 99.807 67.515 160.115 1.00 62.51 492 SER B CA 1
ATOM 1482 C C . SER B 2 9 ? 98.609 68.250 160.711 1.00 63.74 492 SER B C 1
ATOM 1483 O O . SER B 2 9 ? 97.913 68.985 159.999 1.00 64.62 492 SER B O 1
ATOM 1486 N N . PRO B 2 10 ? 98.334 68.075 162.002 1.00 63.38 493 PRO B N 1
ATOM 1487 C CA . PRO B 2 10 ? 97.216 68.790 162.625 1.00 60.81 493 PRO B CA 1
ATOM 1488 C C . PRO B 2 10 ? 97.465 70.290 162.660 1.00 59.91 493 PRO B C 1
ATOM 1489 O O . PRO B 2 10 ? 98.603 70.764 162.653 1.00 61.19 493 PRO B O 1
ATOM 1493 N N . LEU B 2 11 ? 96.363 71.041 162.695 1.00 56.49 494 LEU B N 1
ATOM 1494 C CA . LEU B 2 11 ? 96.455 72.496 162.617 1.00 56.23 494 LEU B CA 1
ATOM 1495 C C . LEU B 2 11 ? 97.118 73.082 163.859 1.00 58.34 494 LEU B C 1
ATOM 1496 O O . LEU B 2 11 ? 97.596 74.222 163.835 1.00 55.32 494 LEU B O 1
ATOM 1501 N N . SER B 2 12 ? 97.161 72.317 164.952 1.00 62.46 495 SER B N 1
ATOM 1502 C CA . SER B 2 12 ? 97.776 72.815 166.179 1.00 59.09 495 SER B CA 1
ATOM 1503 C C . SER B 2 12 ? 99.286 72.954 166.029 1.00 61.50 495 SER B C 1
ATOM 1504 O O . SER B 2 12 ? 99.930 73.674 166.800 1.00 65.25 495 SER B O 1
ATOM 1507 N N . GLU B 2 13 ? 99.871 72.277 165.038 1.00 56.37 496 G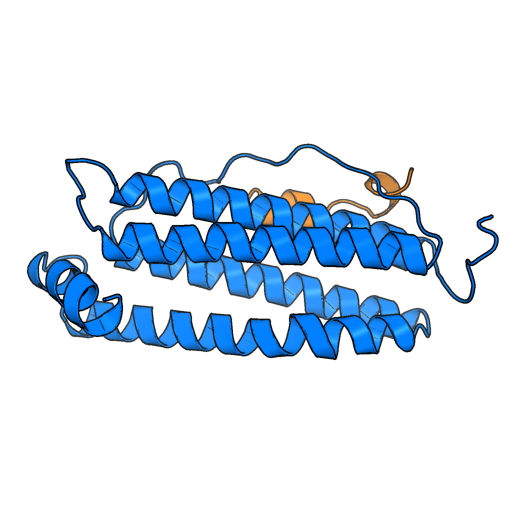LU B N 1
ATOM 1508 C CA . GLU B 2 13 ? 101.316 72.351 164.853 1.00 56.50 496 GLU B CA 1
ATOM 1509 C C . GLU B 2 13 ? 101.695 73.506 163.937 1.00 55.70 496 GLU B C 1
ATOM 1510 O O . GLU B 2 13 ? 102.875 73.697 163.620 1.00 57.92 496 GLU B O 1
ATOM 1516 N N . TRP B 2 14 ? 100.708 74.288 163.501 1.00 44.64 497 TRP B N 1
ATOM 1517 C CA . TRP B 2 14 ? 100.988 75.382 162.579 1.00 44.58 497 TRP B CA 1
ATOM 1518 C C . TRP B 2 14 ? 100.578 76.723 163.173 1.00 48.05 497 TRP B C 1
ATOM 1519 O O . TRP B 2 14 ? 100.652 77.758 162.501 1.00 51.39 497 TRP B O 1
ATOM 1530 N N . LEU B 2 15 ? 100.131 76.721 164.425 1.00 46.60 498 LEU B N 1
ATOM 1531 C CA . LEU B 2 15 ? 99.863 77.967 165.126 1.00 44.80 498 LEU B CA 1
ATOM 1532 C C . LEU B 2 15 ? 101.047 78.343 166.009 1.00 46.29 498 LEU B C 1
ATOM 1533 O O . LEU B 2 15 ? 101.725 77.477 166.568 1.00 49.74 498 LEU B O 1
ATOM 1538 N N . ILE B 2 16 ? 101.295 79.642 166.132 1.00 44.25 499 ILE B N 1
ATOM 1539 C CA . ILE B 2 16 ? 102.350 80.130 167.010 1.00 43.43 499 ILE B CA 1
ATOM 1540 C C . ILE B 2 16 ? 101.948 79.937 168.467 1.00 47.11 499 ILE B C 1
ATOM 1541 O O . ILE B 2 16 ? 100.763 79.853 168.789 1.00 49.74 499 ILE B O 1
#